Protein AF-A0AA38YIS7-F1 (afdb_monomer)

Solvent-accessible surface area (backbone atoms only — not comparable to full-atom values): 19283 Å² total; per-residue (Å²): 134,89,54,27,68,75,49,53,53,53,68,55,38,55,75,70,72,44,86,78,54,59,82,62,48,46,60,20,34,56,40,22,40,76,69,69,36,58,74,58,28,50,51,48,49,52,54,29,56,78,63,73,39,75,73,54,66,71,58,44,46,47,51,33,52,46,21,57,75,71,56,38,60,67,55,36,51,50,35,54,50,47,44,35,73,73,54,23,51,35,48,56,72,65,67,56,60,68,80,67,43,74,74,67,54,43,69,54,37,70,78,28,38,63,74,96,77,86,82,72,44,50,61,77,69,54,76,45,74,44,83,34,45,61,48,92,76,26,33,29,75,81,78,68,54,66,54,62,60,73,84,77,57,68,66,59,53,50,53,48,51,60,48,50,69,72,60,67,66,84,69,89,86,90,85,89,85,73,68,77,60,55,60,56,53,47,53,52,50,21,67,70,35,92,81,58,46,72,60,79,44,74,43,49,37,64,66,67,77,31,74,75,28,70,41,74,68,44,38,53,50,53,51,49,32,44,75,70,70,23,42,48,67,40,60,87,92,54,57,56,66,54,55,55,52,48,51,23,61,76,65,72,49,90,75,88,59,83,64,92,85,80,65,79,43,56,48,83,48,102,89,46,80,43,76,59,72,84,68,76,32,50,91,38,56,82,51,44,37,41,64,46,92,52,64,90,84,38,84,47,47,25,43,43,76,42,66,54,76,78,81,79,73,74,84,73,85,77,136

InterPro domains:
  IPR011990 Tetratricopeptide-like helical domain superfamily [G3DSA:1.25.40.10] (1-182)
  IPR031595 Protein-only RNase P, C-terminal [PF16953] (176-268)
  IPR033443 PROP1-like, PPR domain [PF17177] (2-100)

Mean predicted aligned error: 13.6 Å

Nearest PDB structures (foldseek):
  4g26-assembly1_A  TM=8.779E-01  e=2.058E-36  Arabidopsis thaliana
  6bv8-assembly1_A  TM=8.628E-01  e=1.077E-35  Arabidopsis thaliana
  6bv6-assembly1_A  TM=8.805E-01  e=8.519E-35  Arabidopsis thaliana
  6bv9-assembly1_A  TM=8.670E-01  e=1.731E-34  Arabidopsis thaliana
  5diz-assembly1_A  TM=7.135E-01  e=3.578E-27  Arabidopsis thaliana

pLDDT: mean 71.94, std 16.2, range [29.2, 93.12]

Secondary structure (DSSP, 8-state):
---HHHHTTHHHHHHTT----HHHHHHHHHHHHHHT-HHHHHHHHHHHHHTT----HHHHHHHHHHHHHTT-HHHHHHHHHHIIIIISSB-HHHHT-----TTTHHHHGGG----SSSSS----S-EEEEEE-B-TTSBBTTT-PBPPPPPPPHHHHHHHHHHHHHH-S---------HHHHHHHHHHHHHH-TT-PPP-EEEEHHHHHSGGGGSHHHHHHHHHHHHTT-EEEEPTT--THHHHHHHHHHTT------SSSS---EEEETTEEEEPPPPSS--SSSSEEB--S-TTTSPPPEEEEEE--------PPP-

Structure (mmCIF, N/CA/C/O backbone):
data_AF-A0AA38YIS7-F1
#
_entry.id   AF-A0AA38YIS7-F1
#
loop_
_atom_site.group_PDB
_atom_site.id
_atom_site.type_symbol
_atom_site.label_atom_id
_atom_site.label_alt_id
_atom_site.label_comp_id
_atom_site.label_asym_id
_atom_site.label_entity_id
_atom_site.label_seq_id
_atom_site.pdbx_PDB_ins_code
_atom_site.Cartn_x
_atom_site.Cartn_y
_atom_site.Cartn_z
_atom_site.occupancy
_atom_site.B_iso_or_equiv
_atom_site.auth_seq_id
_atom_site.auth_comp_id
_atom_site.auth_asym_id
_atom_site.auth_atom_id
_atom_site.pdbx_PDB_model_num
ATOM 1 N N . MET A 1 1 ? 32.973 13.712 -11.235 1.00 45.56 1 MET A N 1
ATOM 2 C CA . MET A 1 1 ? 32.636 12.746 -12.297 1.00 45.56 1 MET A CA 1
ATOM 3 C C . MET A 1 1 ? 32.266 11.463 -11.583 1.00 45.56 1 MET A C 1
ATOM 5 O O . MET A 1 1 ? 33.139 10.862 -10.976 1.00 45.56 1 MET A O 1
ATOM 9 N N . GLU A 1 2 ? 30.975 11.152 -11.503 1.00 61.47 2 GLU A N 1
ATOM 10 C CA . GLU A 1 2 ? 30.491 9.949 -10.817 1.00 61.47 2 GLU A CA 1
ATOM 11 C C . GLU A 1 2 ? 30.738 8.753 -11.734 1.00 61.47 2 GLU A C 1
ATOM 13 O O . GLU A 1 2 ? 30.169 8.692 -12.825 1.00 61.47 2 GLU A O 1
ATOM 18 N N . ASP A 1 3 ? 31.617 7.837 -11.331 1.00 79.94 3 ASP A N 1
ATOM 19 C CA . ASP A 1 3 ? 31.815 6.600 -12.075 1.00 79.94 3 ASP A CA 1
ATOM 20 C C . ASP A 1 3 ? 31.016 5.454 -11.430 1.00 79.94 3 ASP A C 1
ATOM 22 O O . ASP A 1 3 ? 31.397 4.988 -10.349 1.00 79.94 3 ASP A O 1
ATOM 26 N N . PRO A 1 4 ? 29.914 4.993 -12.055 1.00 80.50 4 PRO A N 1
ATOM 27 C CA . PRO A 1 4 ? 29.135 3.873 -11.544 1.00 80.50 4 PRO A CA 1
ATOM 28 C C . PRO A 1 4 ? 29.939 2.573 -11.471 1.00 80.50 4 PRO A C 1
ATOM 30 O O . PRO A 1 4 ? 29.636 1.752 -10.615 1.00 80.50 4 PRO A O 1
ATOM 33 N N . GLU A 1 5 ? 30.990 2.397 -12.283 1.00 81.12 5 GLU A N 1
ATOM 34 C CA . GLU A 1 5 ? 31.835 1.200 -12.217 1.00 81.12 5 GLU A CA 1
ATOM 35 C C . GLU A 1 5 ? 32.624 1.161 -10.902 1.00 81.12 5 GLU A C 1
ATOM 37 O O . GLU A 1 5 ? 32.536 0.193 -10.144 1.00 81.12 5 GLU A O 1
ATOM 42 N N . MET A 1 6 ? 33.315 2.257 -10.559 1.00 77.88 6 MET A N 1
ATOM 43 C CA . MET A 1 6 ? 33.956 2.389 -9.247 1.00 77.88 6 MET A CA 1
ATOM 44 C C . MET A 1 6 ? 32.951 2.248 -8.097 1.00 77.88 6 MET A C 1
ATOM 46 O O . MET A 1 6 ? 33.268 1.599 -7.097 1.00 77.88 6 MET A O 1
ATOM 50 N N . ALA A 1 7 ? 31.741 2.795 -8.245 1.00 76.62 7 ALA A N 1
ATOM 51 C CA . ALA A 1 7 ? 30.680 2.673 -7.248 1.00 76.62 7 ALA A CA 1
ATOM 52 C C . ALA A 1 7 ? 30.108 1.244 -7.129 1.00 76.62 7 ALA A C 1
ATOM 54 O O . ALA A 1 7 ? 29.625 0.880 -6.059 1.00 76.62 7 ALA A O 1
ATOM 55 N N . PHE A 1 8 ? 30.202 0.411 -8.172 1.00 77.94 8 PHE A N 1
ATOM 56 C CA . PHE A 1 8 ? 29.711 -0.972 -8.177 1.00 77.94 8 PHE A CA 1
ATOM 57 C C . PHE A 1 8 ? 30.703 -2.000 -7.596 1.00 77.94 8 PHE A C 1
ATOM 59 O O . PHE A 1 8 ? 30.390 -3.186 -7.473 1.00 77.94 8 PHE A O 1
ATOM 66 N N . ASN A 1 9 ? 31.844 -1.550 -7.058 1.00 74.62 9 ASN A N 1
ATOM 67 C CA . ASN A 1 9 ? 32.729 -2.378 -6.222 1.00 74.62 9 ASN A CA 1
ATOM 68 C C . ASN A 1 9 ? 32.081 -2.881 -4.905 1.00 74.62 9 ASN A C 1
ATOM 70 O O . ASN A 1 9 ? 32.751 -3.515 -4.092 1.00 74.62 9 ASN A O 1
ATOM 74 N N . LEU A 1 10 ? 30.770 -2.688 -4.701 1.00 67.81 10 LEU A N 1
ATOM 75 C CA . LEU A 1 10 ? 29.962 -3.257 -3.611 1.00 67.81 10 LEU A CA 1
ATOM 76 C C . LEU A 1 10 ? 30.116 -4.780 -3.454 1.00 67.81 10 LEU A C 1
ATOM 78 O O . LEU A 1 10 ? 29.962 -5.290 -2.345 1.00 67.81 10 LEU A O 1
ATOM 82 N N . LYS A 1 11 ? 30.477 -5.506 -4.523 1.00 66.94 11 LYS A N 1
ATOM 83 C CA . LYS A 1 11 ? 30.840 -6.936 -4.453 1.00 66.94 11 LYS A CA 1
ATOM 84 C C . LYS A 1 11 ? 31.955 -7.202 -3.424 1.00 66.94 11 LYS A C 1
ATOM 86 O O . LYS A 1 11 ? 31.947 -8.237 -2.761 1.00 66.94 11 LYS A O 1
ATOM 91 N N . GLN A 1 12 ? 32.862 -6.243 -3.214 1.00 67.50 12 GLN A N 1
ATOM 92 C CA . GLN A 1 12 ? 33.904 -6.317 -2.185 1.00 67.50 12 GLN A CA 1
ATOM 93 C C . GLN A 1 12 ? 33.329 -6.185 -0.762 1.00 67.50 12 GLN A C 1
ATOM 95 O O . GLN A 1 12 ? 33.782 -6.891 0.135 1.00 67.50 12 GLN A O 1
ATOM 100 N N . LEU A 1 13 ? 32.286 -5.373 -0.534 1.00 68.69 13 LEU A N 1
ATOM 101 C CA . LEU A 1 13 ? 31.643 -5.253 0.790 1.00 68.69 13 LEU A CA 1
ATOM 102 C C . LEU A 1 13 ? 31.038 -6.584 1.252 1.00 68.69 13 LEU A C 1
ATOM 104 O O . LEU A 1 13 ? 31.197 -6.960 2.414 1.00 68.69 13 LEU A O 1
ATOM 108 N N . LYS A 1 14 ? 30.428 -7.325 0.319 1.00 66.94 14 LYS A N 1
ATOM 109 C CA . LYS A 1 14 ? 29.923 -8.685 0.548 1.00 66.94 14 LYS A CA 1
ATOM 110 C C . LYS A 1 14 ? 31.055 -9.648 0.929 1.00 66.94 14 LYS A C 1
ATOM 112 O O . LYS A 1 14 ? 30.901 -10.408 1.880 1.00 66.94 14 LYS A O 1
ATOM 117 N N . SER A 1 15 ? 32.219 -9.553 0.274 1.00 68.94 15 SER A N 1
ATOM 118 C CA . SER A 1 15 ? 33.413 -10.336 0.648 1.00 68.94 15 SER A CA 1
ATOM 119 C C . SER A 1 15 ? 33.988 -9.971 2.027 1.00 68.94 15 SER A C 1
ATOM 121 O O . SER A 1 15 ? 34.548 -10.828 2.704 1.00 68.94 15 SER A O 1
ATOM 123 N N . CYS A 1 16 ? 33.776 -8.734 2.487 1.00 72.38 16 CYS A N 1
ATOM 124 C CA . CYS A 1 16 ? 34.137 -8.264 3.828 1.00 72.38 16 CYS A CA 1
ATOM 125 C C . CYS A 1 16 ? 33.064 -8.551 4.899 1.00 72.38 16 CYS A C 1
ATOM 127 O O . CYS A 1 16 ? 33.194 -8.081 6.028 1.00 72.38 16 CYS A O 1
ATOM 129 N N . GLY A 1 17 ? 31.988 -9.275 4.565 1.00 73.88 17 GLY A N 1
ATOM 130 C CA . GLY A 1 17 ? 30.905 -9.609 5.498 1.00 73.88 17 GLY A CA 1
ATOM 131 C C . GLY A 1 17 ? 30.014 -8.428 5.909 1.00 73.88 17 GLY A C 1
ATOM 132 O O . GLY A 1 17 ? 29.268 -8.541 6.880 1.00 73.88 17 GLY A O 1
ATOM 133 N N . ILE A 1 18 ? 30.074 -7.297 5.197 1.00 77.81 18 ILE A N 1
ATOM 134 C CA . ILE A 1 18 ? 29.253 -6.114 5.486 1.00 77.81 18 ILE A CA 1
ATOM 135 C C . ILE A 1 18 ? 27.986 -6.171 4.619 1.00 77.81 18 ILE A C 1
ATOM 137 O O . ILE A 1 18 ? 28.098 -6.050 3.396 1.00 77.81 18 ILE A O 1
ATOM 141 N N . PRO A 1 19 ? 26.778 -6.308 5.204 1.00 77.75 19 PRO A N 1
ATOM 142 C CA . PRO A 1 19 ? 25.543 -6.299 4.430 1.00 77.75 19 PRO A CA 1
ATOM 143 C C . PRO A 1 19 ? 25.315 -4.900 3.826 1.00 77.75 19 PRO A C 1
ATOM 145 O O . PRO A 1 19 ? 25.265 -3.910 4.572 1.00 77.75 19 PRO A O 1
ATOM 148 N N . PRO A 1 20 ? 25.195 -4.778 2.492 1.00 84.12 20 PRO A N 1
ATOM 149 C CA . PRO A 1 20 ? 24.959 -3.494 1.847 1.00 84.12 20 PRO A CA 1
ATOM 150 C C . PRO A 1 20 ? 23.532 -2.993 2.131 1.00 84.12 20 PRO A C 1
ATOM 152 O O . PRO A 1 20 ? 22.641 -3.750 2.508 1.00 84.12 20 PRO A O 1
ATOM 155 N N . LYS A 1 21 ? 23.306 -1.686 1.964 1.00 87.56 21 LYS A N 1
ATOM 156 C CA . LYS A 1 21 ? 21.991 -1.036 2.141 1.00 87.56 21 LYS A CA 1
ATOM 157 C C . LYS A 1 21 ? 21.558 -0.385 0.831 1.00 87.56 21 LYS A C 1
ATOM 159 O O . LYS A 1 21 ? 22.427 -0.043 0.037 1.00 87.56 21 LYS A O 1
ATOM 164 N N . LEU A 1 22 ? 20.263 -0.116 0.642 1.00 88.31 22 LEU A N 1
ATOM 165 C CA . LEU A 1 22 ? 19.723 0.509 -0.581 1.00 88.31 22 LEU A CA 1
ATOM 166 C C . LEU A 1 22 ? 20.519 1.751 -1.032 1.00 88.31 22 LEU A C 1
ATOM 168 O O . LEU A 1 22 ? 20.995 1.812 -2.162 1.00 88.31 22 LEU A O 1
ATOM 172 N N . ARG A 1 23 ? 20.822 2.666 -0.099 1.00 88.81 23 ARG A N 1
ATOM 173 C CA . ARG A 1 23 ? 21.657 3.863 -0.340 1.00 88.81 23 ARG A CA 1
ATOM 174 C C . ARG A 1 23 ? 23.056 3.598 -0.924 1.00 88.81 23 ARG A C 1
ATOM 176 O O . ARG A 1 23 ? 23.675 4.519 -1.441 1.00 88.81 23 ARG A O 1
ATOM 183 N N . SER A 1 24 ? 23.588 2.382 -0.788 1.00 88.00 24 SER A N 1
ATOM 184 C CA . SER A 1 24 ? 24.864 1.972 -1.388 1.00 88.00 24 SER A CA 1
ATOM 185 C C . SER A 1 24 ? 24.714 1.629 -2.872 1.00 88.00 24 SER A C 1
ATOM 187 O O . SER A 1 24 ? 25.659 1.831 -3.625 1.00 88.00 24 SER A O 1
ATOM 189 N N . TYR A 1 25 ? 23.539 1.146 -3.288 1.00 90.44 25 TYR A N 1
ATOM 190 C CA . TYR A 1 25 ? 23.225 0.757 -4.665 1.00 90.44 25 TYR A CA 1
ATOM 191 C C . TYR A 1 25 ? 22.704 1.909 -5.530 1.00 90.44 25 TYR A C 1
ATOM 193 O O . TYR A 1 25 ? 22.881 1.864 -6.744 1.00 90.44 25 TYR A O 1
ATOM 201 N N . GLY A 1 26 ? 22.134 2.959 -4.930 1.00 90.38 26 GLY A N 1
ATOM 202 C CA . GLY A 1 26 ? 21.680 4.149 -5.660 1.00 90.38 26 GLY A CA 1
ATOM 203 C C . GLY A 1 26 ? 22.741 4.732 -6.614 1.00 90.38 26 GLY A C 1
ATOM 204 O O . GLY A 1 26 ? 22.467 4.842 -7.808 1.00 90.38 26 GLY A O 1
ATOM 205 N N . PRO A 1 27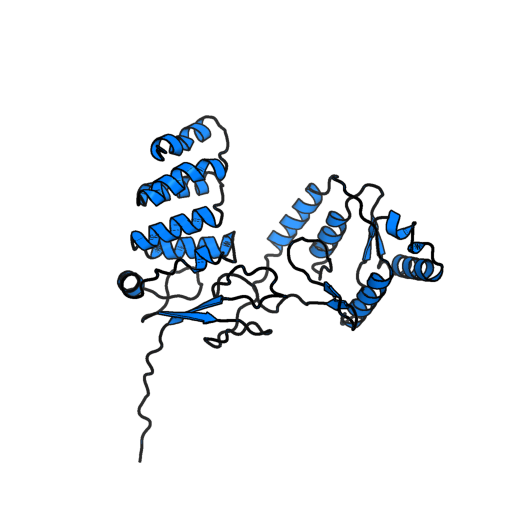 ? 23.969 5.062 -6.157 1.00 91.50 27 PRO A N 1
ATOM 206 C CA . PRO A 1 27 ? 25.000 5.640 -7.023 1.00 91.50 27 PRO A CA 1
ATOM 207 C C . PRO A 1 27 ? 25.371 4.800 -8.264 1.00 91.50 27 PRO A C 1
ATOM 209 O O . PRO A 1 27 ? 25.346 5.371 -9.358 1.00 91.50 27 PRO A O 1
ATOM 212 N N . PRO A 1 28 ? 25.677 3.483 -8.176 1.00 91.94 28 PRO A N 1
ATOM 213 C CA . PRO A 1 28 ? 25.911 2.687 -9.378 1.00 91.94 28 PRO A CA 1
ATOM 214 C C . PRO A 1 28 ? 24.643 2.528 -10.227 1.00 91.94 28 PRO A C 1
ATOM 216 O O . PRO A 1 28 ? 24.717 2.740 -11.434 1.00 91.94 28 PRO A O 1
ATOM 219 N N . LEU A 1 29 ? 23.477 2.243 -9.628 1.00 93.00 29 LEU A N 1
ATOM 220 C CA . LEU A 1 29 ? 22.231 2.023 -10.373 1.00 93.00 29 LEU A CA 1
ATOM 221 C C . LEU A 1 29 ? 21.831 3.257 -11.194 1.00 93.00 29 LEU A C 1
ATOM 223 O O . LEU A 1 29 ? 21.715 3.178 -12.417 1.00 93.00 29 LEU A O 1
ATOM 227 N N . PHE A 1 30 ? 21.679 4.416 -10.545 1.00 93.12 30 PHE A N 1
ATOM 228 C CA . PHE A 1 30 ? 21.324 5.660 -11.229 1.00 93.12 30 PHE A CA 1
ATOM 229 C C . PHE A 1 30 ? 22.420 6.108 -12.200 1.00 93.12 30 PHE A C 1
ATOM 231 O O . PHE A 1 30 ? 22.110 6.715 -13.223 1.00 93.12 30 PHE A O 1
ATOM 238 N N . GLY A 1 31 ? 23.691 5.811 -11.915 1.00 91.94 31 GLY A N 1
ATOM 239 C CA . GLY A 1 31 ? 24.798 6.101 -12.823 1.00 91.94 31 GLY A CA 1
ATOM 240 C C . GLY A 1 31 ? 24.754 5.272 -14.111 1.00 91.94 31 GLY A C 1
ATOM 241 O O . GLY A 1 31 ? 24.961 5.837 -15.183 1.00 91.94 31 GLY A O 1
ATOM 242 N N . PHE A 1 32 ? 24.436 3.974 -14.043 1.00 92.25 32 PHE A N 1
ATOM 243 C CA . PHE A 1 32 ? 24.245 3.140 -15.237 1.00 92.25 32 PHE A CA 1
ATOM 244 C C . PHE A 1 32 ? 22.963 3.507 -15.996 1.00 92.25 32 PHE A C 1
ATOM 246 O O . PHE A 1 32 ? 23.024 3.688 -17.212 1.00 92.25 32 PHE A O 1
ATOM 253 N N . CYS A 1 33 ? 21.848 3.761 -15.297 1.00 90.69 33 CYS A N 1
ATOM 254 C CA . CYS A 1 33 ? 20.609 4.232 -15.930 1.00 90.69 33 CYS A CA 1
ATOM 255 C C . CYS A 1 33 ? 20.828 5.550 -16.697 1.00 90.69 33 CYS A C 1
ATOM 257 O O . CYS A 1 33 ? 20.469 5.645 -17.864 1.00 90.69 33 CYS A O 1
ATOM 259 N N . LYS A 1 34 ? 21.511 6.542 -16.100 1.00 90.38 34 LYS A N 1
ATOM 260 C CA . LYS A 1 34 ? 21.866 7.814 -16.771 1.00 90.38 34 LYS A CA 1
ATOM 261 C C . LYS A 1 34 ? 22.817 7.647 -17.963 1.00 90.38 34 LYS A C 1
ATOM 263 O O . LYS A 1 34 ? 22.842 8.513 -18.833 1.00 90.38 34 LYS A O 1
ATOM 268 N N . LYS A 1 35 ? 23.632 6.586 -17.988 1.00 90.50 35 LYS A N 1
ATOM 269 C CA . LYS A 1 35 ? 24.501 6.236 -19.127 1.00 90.50 35 LYS A CA 1
ATOM 270 C C . LYS A 1 35 ? 23.764 5.443 -20.216 1.00 90.50 35 LYS A C 1
ATOM 272 O O . LYS A 1 35 ? 24.348 5.225 -21.273 1.00 90.50 35 LYS A O 1
ATOM 277 N N . GLY A 1 36 ? 22.525 5.008 -19.971 1.00 87.69 36 GLY A N 1
ATOM 278 C CA . GLY A 1 36 ? 21.794 4.108 -20.860 1.00 87.69 36 GLY A CA 1
ATOM 279 C C . GLY A 1 36 ? 22.331 2.672 -20.857 1.00 87.69 36 GLY A C 1
ATOM 280 O O . GLY A 1 36 ? 22.097 1.951 -21.818 1.00 87.69 36 GLY A O 1
ATOM 281 N N . ASP A 1 37 ? 23.063 2.247 -19.823 1.00 91.06 37 ASP A N 1
ATOM 282 C CA . ASP A 1 37 ? 23.684 0.917 -19.741 1.00 91.06 37 ASP A CA 1
ATOM 283 C C . ASP A 1 37 ? 22.755 -0.069 -19.011 1.00 91.06 37 ASP A C 1
ATOM 285 O O . ASP A 1 37 ? 22.755 -0.161 -17.780 1.00 91.06 37 ASP A O 1
ATOM 289 N N . ALA A 1 38 ? 21.908 -0.762 -19.779 1.00 90.00 38 ALA A N 1
ATOM 290 C CA . ALA A 1 38 ? 20.915 -1.678 -19.225 1.00 90.00 38 ALA A CA 1
ATOM 291 C C . ALA A 1 38 ? 21.532 -2.939 -18.621 1.00 90.00 38 ALA A C 1
ATOM 293 O O . ALA A 1 38 ? 21.172 -3.294 -17.500 1.00 90.00 38 ALA A O 1
ATOM 294 N N . ASP A 1 39 ? 22.477 -3.582 -19.311 1.00 90.12 39 ASP A N 1
ATOM 295 C CA . ASP A 1 39 ? 23.098 -4.822 -18.834 1.00 90.12 39 ASP A CA 1
ATOM 296 C C . ASP A 1 39 ? 23.736 -4.615 -17.451 1.00 90.12 39 ASP A C 1
ATOM 298 O O . ASP A 1 39 ? 23.541 -5.426 -16.543 1.00 90.12 39 ASP A O 1
ATOM 302 N N . ARG A 1 40 ? 24.418 -3.478 -17.243 1.00 90.44 40 ARG A N 1
ATOM 303 C CA . ARG A 1 40 ? 24.974 -3.125 -15.932 1.00 90.44 40 ARG A CA 1
ATOM 304 C C . ARG A 1 40 ? 23.923 -2.722 -14.910 1.00 90.44 40 ARG A C 1
ATOM 306 O O . ARG A 1 40 ? 24.029 -3.149 -13.765 1.00 90.44 40 ARG A O 1
ATOM 313 N N . ALA A 1 41 ? 22.909 -1.940 -15.278 1.00 92.62 41 ALA A N 1
ATOM 314 C CA . ALA A 1 41 ? 21.839 -1.581 -14.344 1.00 92.62 41 ALA A CA 1
ATOM 315 C C . ALA A 1 41 ? 21.105 -2.827 -13.805 1.00 92.62 41 ALA A C 1
ATOM 317 O O . ALA A 1 41 ? 20.857 -2.920 -12.602 1.00 92.62 41 ALA A O 1
ATOM 318 N N . TYR A 1 42 ? 20.850 -3.819 -14.663 1.00 92.50 42 TYR A N 1
ATOM 319 C CA . TYR A 1 42 ? 20.274 -5.104 -14.264 1.00 92.50 42 TYR A CA 1
ATOM 320 C C . TYR A 1 42 ? 21.249 -5.996 -13.484 1.00 92.50 42 TYR A C 1
ATOM 322 O O . TYR A 1 42 ? 20.819 -6.732 -12.599 1.00 92.50 42 TYR A O 1
ATOM 330 N N . GLU A 1 43 ? 22.562 -5.894 -13.713 1.00 91.88 43 GLU A N 1
ATOM 331 C CA . GLU A 1 43 ? 23.565 -6.538 -12.853 1.00 91.88 43 GLU A CA 1
ATOM 332 C C . GLU A 1 43 ? 23.563 -5.956 -11.423 1.00 91.88 43 GLU A C 1
ATOM 334 O O . GLU A 1 43 ? 23.683 -6.700 -10.443 1.00 91.88 43 GLU A O 1
ATOM 339 N N . VAL A 1 44 ? 23.389 -4.632 -11.286 1.00 91.44 44 VAL A N 1
ATOM 340 C CA . VAL A 1 44 ? 23.235 -3.968 -9.980 1.00 91.44 44 VAL A CA 1
ATOM 341 C C . VAL A 1 44 ? 21.973 -4.462 -9.275 1.00 91.44 44 VAL A C 1
ATOM 343 O O . VAL A 1 44 ? 22.046 -4.857 -8.110 1.00 91.44 44 VAL A O 1
ATOM 346 N N . ASP A 1 45 ? 20.846 -4.479 -9.983 1.00 92.44 45 ASP A N 1
ATOM 347 C CA . ASP A 1 45 ? 19.549 -4.905 -9.460 1.00 92.44 45 ASP A CA 1
ATOM 348 C C . ASP A 1 45 ? 19.525 -6.390 -9.048 1.00 92.44 45 ASP A C 1
ATOM 350 O O . ASP A 1 45 ? 19.125 -6.726 -7.931 1.00 92.44 45 ASP A O 1
ATOM 354 N N . ALA A 1 46 ? 20.074 -7.284 -9.875 1.00 91.12 46 ALA A N 1
ATOM 355 C CA . ALA A 1 46 ? 20.232 -8.693 -9.523 1.00 91.12 46 ALA A CA 1
ATOM 356 C C . ALA A 1 46 ? 21.060 -8.868 -8.234 1.00 91.12 46 ALA A C 1
ATOM 358 O O . ALA A 1 46 ? 20.706 -9.672 -7.370 1.00 91.12 46 ALA A O 1
ATOM 359 N N . HIS A 1 47 ? 22.122 -8.072 -8.048 1.00 90.44 47 HIS A N 1
ATOM 360 C CA . HIS A 1 47 ? 22.924 -8.089 -6.821 1.00 90.44 47 HIS A CA 1
ATOM 361 C C . HIS A 1 47 ? 22.221 -7.435 -5.612 1.00 90.44 47 HIS A C 1
ATOM 363 O O . HIS A 1 47 ? 22.575 -7.746 -4.469 1.00 90.44 47 HIS A O 1
ATOM 369 N N . MET A 1 48 ? 21.241 -6.544 -5.817 1.00 91.50 48 MET A N 1
ATOM 370 C CA . MET A 1 48 ? 20.348 -6.058 -4.752 1.00 91.50 48 MET A CA 1
ATOM 371 C C . MET A 1 48 ? 19.455 -7.194 -4.253 1.00 91.50 48 MET A C 1
ATOM 373 O O . MET A 1 48 ? 19.465 -7.492 -3.056 1.00 91.50 48 MET A O 1
ATOM 377 N N . VAL A 1 49 ? 18.771 -7.884 -5.173 1.00 89.19 49 VAL A N 1
ATOM 378 C CA . VAL A 1 49 ? 17.894 -9.028 -4.871 1.00 89.19 49 VAL A CA 1
ATOM 379 C C . VAL A 1 49 ? 18.669 -10.153 -4.179 1.00 89.19 49 VAL A C 1
ATOM 381 O O . VAL A 1 49 ? 18.251 -10.626 -3.123 1.00 89.19 49 VAL A O 1
ATOM 384 N N . GLU A 1 50 ? 19.842 -10.529 -4.701 1.00 88.50 50 GLU A N 1
ATOM 385 C CA . GLU A 1 50 ? 20.704 -11.571 -4.117 1.00 88.50 50 GLU A CA 1
ATOM 386 C C . GLU A 1 50 ? 21.220 -11.206 -2.709 1.00 88.50 50 GLU A C 1
ATOM 388 O O . GLU A 1 50 ? 21.561 -12.078 -1.911 1.00 88.50 50 GLU A O 1
ATOM 393 N N . SER A 1 51 ? 21.275 -9.909 -2.391 1.00 86.81 51 SER A N 1
ATOM 394 C CA . SER A 1 51 ? 21.698 -9.386 -1.084 1.00 86.81 51 SER A CA 1
ATOM 395 C C . SER A 1 51 ? 20.517 -9.049 -0.160 1.00 86.81 51 SER A C 1
ATOM 397 O O . SER A 1 51 ? 20.731 -8.485 0.913 1.00 86.81 51 SER A O 1
ATOM 399 N N . GLY A 1 52 ? 19.278 -9.372 -0.557 1.00 86.69 52 GLY A N 1
ATOM 400 C CA . GLY A 1 52 ? 18.055 -9.103 0.209 1.00 86.69 52 GLY A CA 1
ATOM 401 C C . GLY A 1 52 ? 17.688 -7.620 0.338 1.00 86.69 52 GLY A C 1
ATOM 402 O O . GLY A 1 52 ? 16.948 -7.246 1.246 1.00 86.69 52 GLY A O 1
ATOM 403 N N . VAL A 1 53 ? 18.208 -6.765 -0.546 1.00 88.69 53 VAL A N 1
ATOM 404 C CA . VAL A 1 53 ? 17.927 -5.326 -0.567 1.00 88.69 53 VAL A CA 1
ATOM 405 C C . VAL A 1 53 ? 16.767 -5.059 -1.520 1.00 88.69 53 VAL A C 1
ATOM 407 O O . VAL A 1 53 ? 16.898 -5.200 -2.732 1.00 88.69 53 VAL A O 1
ATOM 410 N N . VAL A 1 54 ? 15.622 -4.664 -0.963 1.00 87.25 54 VAL A N 1
ATOM 411 C CA . VAL A 1 54 ? 14.426 -4.303 -1.736 1.00 87.25 54 VAL A CA 1
ATOM 412 C C . VAL A 1 54 ? 14.598 -2.898 -2.323 1.00 87.25 54 VAL A C 1
ATOM 414 O O . VAL A 1 54 ? 15.024 -1.983 -1.620 1.00 87.25 54 VAL A O 1
ATOM 417 N N . ALA A 1 55 ? 14.278 -2.743 -3.608 1.00 89.69 55 ALA A N 1
ATOM 418 C CA . ALA A 1 55 ? 14.243 -1.458 -4.303 1.00 89.69 55 ALA A CA 1
ATOM 419 C C . ALA A 1 55 ? 12.994 -0.643 -3.913 1.00 89.69 55 ALA A C 1
ATOM 421 O O . ALA A 1 55 ? 11.902 -1.208 -3.809 1.00 89.69 55 ALA A O 1
ATOM 422 N N . GLU A 1 56 ? 13.146 0.671 -3.736 1.00 89.94 56 GLU A N 1
ATOM 423 C CA . GLU A 1 56 ? 12.031 1.601 -3.519 1.00 89.94 56 GLU A CA 1
ATOM 424 C C . GLU A 1 56 ? 11.552 2.186 -4.869 1.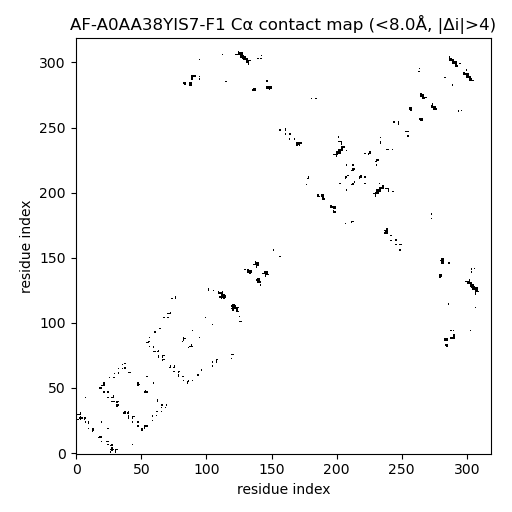00 89.94 56 GLU A C 1
ATOM 426 O O . GLU A 1 56 ? 12.022 1.796 -5.943 1.00 89.94 56 GLU A O 1
ATOM 431 N N . GLU A 1 57 ? 10.568 3.093 -4.845 1.00 88.00 57 GLU A N 1
ATOM 432 C CA . GLU A 1 57 ? 10.027 3.710 -6.069 1.00 88.00 57 GLU A CA 1
ATOM 433 C C . GLU A 1 57 ? 11.102 4.351 -6.974 1.00 88.00 57 GLU A C 1
ATOM 435 O O . GLU A 1 57 ? 11.041 4.112 -8.182 1.00 88.00 57 GLU A O 1
ATOM 440 N N . PRO A 1 58 ? 12.098 5.112 -6.463 1.00 90.38 58 PRO A N 1
ATOM 441 C CA . PRO A 1 58 ? 13.081 5.779 -7.318 1.00 90.38 58 PRO A CA 1
ATOM 442 C C . PRO A 1 58 ? 13.925 4.799 -8.140 1.00 90.38 58 PRO A C 1
ATOM 444 O O . PRO A 1 58 ? 14.119 5.009 -9.338 1.00 90.38 58 PRO A O 1
ATOM 447 N N . GLU A 1 59 ? 14.399 3.713 -7.525 1.00 92.62 59 GLU A N 1
ATOM 448 C CA . GLU A 1 59 ? 15.189 2.682 -8.202 1.00 92.62 59 GLU A CA 1
ATOM 449 C C . GLU A 1 59 ? 14.357 1.924 -9.248 1.00 92.62 59 GLU A C 1
ATOM 451 O O . GLU A 1 59 ? 14.810 1.730 -10.378 1.00 92.62 59 GLU A O 1
ATOM 456 N N . LEU A 1 60 ? 13.117 1.552 -8.907 1.00 90.50 60 LEU A N 1
ATOM 457 C CA . LEU A 1 60 ? 12.203 0.867 -9.828 1.00 90.50 60 LEU A CA 1
ATOM 458 C C . LEU A 1 60 ? 11.784 1.760 -11.007 1.00 90.50 60 LEU A C 1
ATOM 460 O O . LEU A 1 60 ? 11.670 1.276 -12.132 1.00 90.50 60 LEU A O 1
ATOM 464 N N . CYS A 1 61 ? 11.585 3.059 -10.774 1.00 88.38 61 CYS A N 1
ATOM 465 C CA . CYS A 1 61 ? 11.251 4.030 -11.815 1.00 88.38 61 CYS A CA 1
ATOM 466 C C . CYS A 1 61 ? 12.431 4.256 -12.780 1.00 88.38 61 CYS A C 1
ATOM 468 O O . CYS A 1 61 ? 12.241 4.266 -13.998 1.00 88.38 61 CYS A O 1
ATOM 470 N N . ALA A 1 62 ? 13.665 4.332 -12.264 1.00 90.44 62 ALA A N 1
ATOM 471 C CA . ALA A 1 62 ? 14.869 4.428 -13.093 1.00 90.44 62 ALA A CA 1
ATOM 472 C C . ALA A 1 62 ? 15.078 3.183 -13.979 1.00 90.44 62 ALA A C 1
ATOM 474 O O . ALA A 1 62 ? 15.337 3.320 -15.178 1.00 90.44 62 ALA A O 1
ATOM 475 N N . LEU A 1 63 ? 14.897 1.977 -13.423 1.00 90.81 63 LEU A N 1
ATOM 476 C CA . LEU A 1 63 ? 14.937 0.722 -14.186 1.00 90.81 63 LEU A CA 1
ATOM 477 C C . LEU A 1 63 ? 13.812 0.643 -15.230 1.00 90.81 63 LEU A C 1
ATOM 479 O O . LEU A 1 63 ? 14.050 0.238 -16.370 1.00 90.81 63 LEU A O 1
ATOM 483 N N . LEU A 1 64 ? 12.592 1.064 -14.881 1.00 86.44 64 LEU A N 1
ATOM 484 C CA . LEU A 1 64 ? 11.457 1.110 -15.806 1.00 86.44 64 LEU A CA 1
ATOM 485 C C . LEU A 1 64 ? 11.739 2.031 -17.003 1.00 86.44 64 LEU A C 1
ATOM 487 O O . LEU A 1 64 ? 11.530 1.615 -18.143 1.00 86.44 64 LEU A O 1
ATOM 491 N N . GLY A 1 65 ? 12.256 3.240 -16.763 1.00 84.19 65 GLY A N 1
ATOM 492 C CA . GLY A 1 65 ? 12.649 4.174 -17.823 1.00 84.19 65 GLY A CA 1
ATOM 493 C C . GLY A 1 65 ? 13.682 3.565 -18.776 1.00 84.19 65 GLY A C 1
ATOM 494 O O . GLY A 1 65 ? 13.470 3.538 -19.989 1.00 84.19 65 GLY A O 1
ATOM 495 N N . LEU A 1 66 ? 14.736 2.962 -18.223 1.00 87.81 66 LEU A N 1
ATOM 496 C CA . LEU A 1 66 ? 15.782 2.291 -18.998 1.00 87.81 66 LEU A CA 1
ATOM 497 C C . LEU A 1 66 ? 15.246 1.098 -19.815 1.00 87.81 66 LEU A C 1
ATOM 499 O O . LEU A 1 66 ? 15.626 0.908 -20.970 1.00 87.81 66 LEU A O 1
ATOM 503 N N . SER A 1 67 ? 14.303 0.331 -19.259 1.00 84.31 67 SER A N 1
ATOM 504 C CA . SER A 1 67 ? 13.624 -0.773 -19.962 1.00 84.31 67 SER A CA 1
ATOM 505 C C . SER A 1 67 ? 12.830 -0.293 -21.176 1.00 84.31 67 SER A C 1
ATOM 507 O O . SER A 1 67 ? 12.802 -0.964 -22.211 1.00 84.31 67 SER A O 1
ATOM 509 N N . VAL A 1 68 ? 12.177 0.868 -21.050 1.00 81.00 68 VAL A N 1
ATOM 510 C CA . VAL A 1 68 ? 11.409 1.506 -22.127 1.00 81.00 68 VAL A CA 1
ATOM 511 C C . VAL A 1 68 ? 12.341 2.007 -23.232 1.00 81.00 68 VAL A C 1
ATOM 513 O O . VAL A 1 68 ? 12.057 1.766 -24.407 1.00 81.00 68 VAL A O 1
ATOM 516 N N . GLU A 1 69 ? 13.472 2.626 -22.881 1.00 80.94 69 GLU A N 1
ATOM 517 C CA . GLU A 1 69 ? 14.497 3.061 -23.842 1.00 80.94 69 GLU A CA 1
ATOM 518 C C . GLU A 1 69 ? 15.087 1.881 -24.630 1.00 80.94 69 GLU A C 1
ATOM 520 O O . GLU A 1 69 ? 15.141 1.922 -25.863 1.00 80.94 69 GLU A O 1
ATOM 525 N N . TRP A 1 70 ? 15.433 0.791 -23.937 1.00 79.94 70 TRP A N 1
ATOM 526 C CA . TRP A 1 70 ? 15.949 -0.447 -24.536 1.00 79.94 70 TRP A CA 1
ATOM 527 C C . TRP A 1 70 ? 14.879 -1.326 -25.200 1.00 79.94 70 TRP A C 1
ATOM 529 O O . TRP A 1 70 ? 15.208 -2.336 -25.822 1.00 79.94 70 TRP A O 1
ATOM 539 N N . ARG A 1 71 ? 13.598 -0.937 -25.120 1.00 75.81 71 ARG A N 1
ATOM 540 C CA . ARG A 1 71 ? 12.439 -1.641 -25.704 1.00 75.81 71 ARG A CA 1
ATOM 541 C C . ARG A 1 71 ? 12.240 -3.076 -25.184 1.00 75.81 71 ARG A C 1
ATOM 543 O O . ARG A 1 71 ? 11.635 -3.902 -25.872 1.00 75.81 71 ARG A O 1
ATOM 550 N N . GLN A 1 72 ? 12.705 -3.368 -23.972 1.00 75.75 72 GLN A N 1
ATOM 551 C CA . GLN A 1 72 ? 12.656 -4.703 -23.372 1.00 75.75 72 GLN A CA 1
ATOM 552 C C . GLN A 1 72 ? 11.325 -4.927 -22.642 1.00 75.75 72 GLN A C 1
ATOM 554 O O . GLN A 1 72 ? 11.146 -4.588 -21.474 1.00 75.75 72 GLN A O 1
ATOM 559 N N . VAL A 1 73 ? 10.359 -5.486 -23.374 1.00 72.31 73 VAL A N 1
ATOM 560 C CA . VAL A 1 73 ? 8.944 -5.623 -22.971 1.00 72.31 73 VAL A CA 1
ATOM 561 C C . VAL A 1 73 ? 8.749 -6.467 -21.708 1.00 72.31 73 VAL A C 1
ATOM 563 O O . VAL A 1 73 ? 7.859 -6.175 -20.904 1.00 72.31 73 VAL A O 1
ATOM 566 N N . ASP A 1 74 ? 9.572 -7.498 -21.531 1.00 74.19 74 ASP A N 1
ATOM 567 C CA . ASP A 1 74 ? 9.497 -8.394 -20.377 1.00 74.19 74 ASP A CA 1
ATOM 568 C C . ASP A 1 74 ? 10.059 -7.719 -19.114 1.00 74.19 74 ASP A C 1
ATOM 570 O O . ASP A 1 74 ? 9.460 -7.818 -18.046 1.00 74.19 74 ASP A O 1
ATOM 574 N N . TRP A 1 75 ? 11.123 -6.919 -19.249 1.00 81.31 75 TRP A N 1
ATOM 575 C CA . TRP A 1 75 ? 11.661 -6.096 -18.159 1.00 81.31 75 TRP A CA 1
ATOM 576 C C . TRP A 1 75 ? 10.686 -4.990 -17.733 1.00 81.31 75 TRP A C 1
ATOM 578 O O . TRP A 1 75 ? 10.471 -4.784 -16.541 1.00 81.31 75 TRP A O 1
ATOM 588 N N . VAL A 1 76 ? 9.998 -4.340 -18.684 1.00 79.50 76 VAL A N 1
ATOM 589 C CA . VAL A 1 76 ? 8.901 -3.400 -18.369 1.00 79.50 76 VAL A CA 1
ATOM 590 C C . VAL A 1 76 ? 7.800 -4.097 -17.555 1.00 79.50 76 VAL A C 1
ATOM 592 O O . VAL A 1 76 ? 7.321 -3.534 -16.571 1.00 79.50 76 VAL A O 1
ATOM 595 N N . TYR A 1 77 ? 7.415 -5.326 -17.922 1.00 73.38 77 TYR A N 1
ATOM 596 C CA . TYR A 1 77 ? 6.425 -6.108 -17.168 1.00 73.38 77 TYR A CA 1
ATOM 597 C C . TYR A 1 77 ? 6.894 -6.409 -15.742 1.00 73.38 77 TYR A C 1
ATOM 599 O O . TYR A 1 77 ? 6.128 -6.245 -14.791 1.00 73.38 77 TYR A O 1
ATOM 607 N N . GLU A 1 78 ? 8.152 -6.823 -15.585 1.00 81.38 78 GLU A N 1
ATOM 608 C CA . GLU A 1 78 ? 8.746 -7.126 -14.285 1.00 81.38 78 GLU A CA 1
ATOM 609 C C . GLU A 1 78 ? 8.826 -5.883 -13.386 1.00 81.38 78 GLU A C 1
ATOM 611 O O . GLU A 1 78 ? 8.435 -5.937 -12.219 1.00 81.38 78 GLU A O 1
ATOM 616 N N . MET A 1 79 ? 9.243 -4.731 -13.921 1.00 85.19 79 MET A N 1
ATOM 617 C CA . MET A 1 79 ? 9.288 -3.488 -13.146 1.00 85.19 79 MET A CA 1
ATOM 618 C C . MET A 1 79 ? 7.885 -3.027 -12.738 1.00 85.19 79 MET A C 1
ATOM 620 O O . MET A 1 79 ? 7.676 -2.662 -11.582 1.00 85.19 79 MET A O 1
ATOM 624 N N . MET A 1 80 ? 6.883 -3.137 -13.620 1.00 78.31 80 MET A N 1
ATOM 625 C CA . MET A 1 80 ? 5.480 -2.902 -13.248 1.00 78.31 80 MET A CA 1
ATOM 626 C C . MET A 1 80 ? 4.987 -3.890 -12.174 1.00 78.31 80 MET A C 1
ATOM 628 O O . MET A 1 80 ? 4.224 -3.506 -11.283 1.00 78.31 80 MET A O 1
ATOM 632 N N . HIS A 1 81 ? 5.447 -5.146 -12.209 1.00 76.50 81 HIS A N 1
ATOM 633 C CA . HIS A 1 81 ? 5.159 -6.145 -11.179 1.00 76.50 81 HIS A CA 1
ATOM 634 C C . HIS A 1 81 ? 5.757 -5.766 -9.822 1.00 76.50 81 HIS A C 1
ATOM 636 O O . HIS A 1 81 ? 5.089 -5.879 -8.791 1.00 76.50 81 HIS A O 1
ATOM 642 N N . ARG A 1 82 ? 6.997 -5.285 -9.810 1.00 82.75 82 ARG A N 1
ATOM 643 C CA . ARG A 1 82 ? 7.696 -4.868 -8.591 1.00 82.75 82 ARG A CA 1
ATOM 644 C C . ARG A 1 82 ? 7.133 -3.567 -8.024 1.00 82.75 82 ARG A C 1
ATOM 646 O O . ARG A 1 82 ? 6.897 -3.506 -6.823 1.00 82.75 82 ARG A O 1
ATOM 653 N N . LEU A 1 83 ? 6.772 -2.595 -8.866 1.00 80.75 83 LEU A N 1
ATOM 654 C CA . LEU A 1 83 ? 6.035 -1.396 -8.443 1.00 80.75 83 LEU A CA 1
ATOM 655 C C . LEU A 1 83 ? 4.703 -1.758 -7.765 1.00 80.75 83 LEU A C 1
ATOM 657 O O . LEU A 1 83 ? 4.387 -1.218 -6.705 1.00 80.75 83 LEU A O 1
ATOM 661 N N . ARG A 1 84 ? 3.946 -2.725 -8.311 1.00 77.12 84 ARG A N 1
ATOM 662 C CA . ARG A 1 84 ? 2.696 -3.199 -7.690 1.00 77.12 84 ARG A CA 1
ATOM 663 C C . ARG A 1 84 ? 2.926 -3.824 -6.315 1.00 77.12 84 ARG A C 1
ATOM 665 O O . ARG A 1 84 ? 2.142 -3.560 -5.408 1.00 77.12 84 ARG A O 1
ATOM 672 N N . ALA A 1 85 ? 3.947 -4.671 -6.190 1.00 77.31 85 ALA A N 1
ATOM 673 C CA . ALA A 1 85 ? 4.223 -5.427 -4.971 1.00 77.31 85 ALA A CA 1
ATOM 674 C C . ALA A 1 85 ? 4.834 -4.556 -3.859 1.00 77.31 85 ALA A C 1
ATOM 676 O O . ALA A 1 85 ? 4.389 -4.632 -2.718 1.00 77.31 85 ALA A O 1
ATOM 677 N N . SER A 1 86 ? 5.824 -3.724 -4.194 1.00 77.75 86 SER A N 1
ATOM 678 C CA . SER A 1 86 ? 6.613 -2.958 -3.222 1.00 77.75 86 SER A CA 1
ATOM 679 C C . SER A 1 86 ? 6.049 -1.567 -2.926 1.00 77.75 86 SER A C 1
ATOM 681 O O . SER A 1 86 ? 6.112 -1.132 -1.781 1.00 77.75 86 SER A O 1
ATOM 683 N N . VAL A 1 87 ? 5.504 -0.866 -3.929 1.00 81.38 87 VAL A N 1
ATOM 684 C CA . VAL A 1 87 ? 5.106 0.554 -3.796 1.00 81.38 87 VAL A CA 1
ATOM 685 C C . VAL A 1 87 ? 3.583 0.726 -3.758 1.00 81.38 87 VAL A C 1
ATOM 687 O O . VAL A 1 87 ? 3.070 1.548 -3.004 1.00 81.38 87 VAL A O 1
ATOM 690 N N . ARG A 1 88 ? 2.841 -0.111 -4.502 1.00 77.69 88 ARG A N 1
ATOM 691 C CA . ARG A 1 88 ? 1.362 -0.173 -4.619 1.00 77.69 88 ARG A CA 1
ATOM 692 C C . ARG A 1 88 ? 0.700 1.049 -5.269 1.00 77.69 88 ARG A C 1
ATOM 694 O O . ARG A 1 88 ? -0.209 0.863 -6.077 1.00 77.69 88 ARG A O 1
ATOM 701 N N . GLN A 1 89 ? 1.144 2.252 -4.929 1.00 80.94 89 GLN A N 1
ATOM 702 C CA . GLN A 1 89 ? 0.782 3.541 -5.523 1.00 80.94 89 GLN A CA 1
ATOM 703 C C . GLN A 1 89 ? 2.039 4.163 -6.141 1.00 80.94 89 GLN A C 1
ATOM 705 O O . GLN A 1 89 ? 3.140 3.756 -5.785 1.00 80.94 89 GLN A O 1
ATOM 710 N N . VAL A 1 90 ? 1.903 5.110 -7.069 1.00 81.56 90 VAL A N 1
ATOM 711 C CA . VAL A 1 90 ? 3.068 5.749 -7.710 1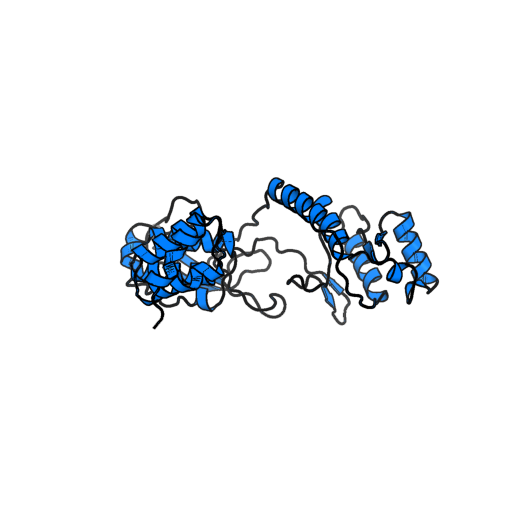.00 81.56 90 VAL A CA 1
ATOM 712 C C . VAL A 1 90 ? 2.981 7.270 -7.651 1.00 81.56 90 VAL A C 1
ATOM 714 O O . VAL A 1 90 ? 1.891 7.837 -7.715 1.00 81.56 90 VAL A O 1
ATOM 717 N N . SER A 1 91 ? 4.119 7.949 -7.538 1.00 84.06 91 SER A N 1
ATOM 718 C CA . SER A 1 91 ? 4.191 9.406 -7.674 1.00 84.06 91 SER A CA 1
ATOM 719 C C . SER A 1 91 ? 3.706 9.871 -9.053 1.00 84.06 91 SER A C 1
ATOM 721 O O . SER A 1 91 ? 3.781 9.121 -10.032 1.00 84.06 91 SER A O 1
ATOM 723 N N . GLU A 1 92 ? 3.266 11.131 -9.159 1.00 78.44 92 GLU A N 1
ATOM 724 C CA . GLU A 1 92 ? 2.954 11.722 -10.468 1.00 78.44 92 GLU A CA 1
ATOM 725 C C . GLU A 1 92 ? 4.160 11.643 -11.409 1.00 78.44 92 GLU A C 1
ATOM 727 O O . GLU A 1 92 ? 3.968 11.265 -12.545 1.00 78.44 92 GLU A O 1
ATOM 732 N N . SER A 1 93 ? 5.408 11.811 -10.953 1.00 76.00 93 SER A N 1
ATOM 733 C CA . SER A 1 93 ? 6.600 11.613 -11.803 1.00 76.00 93 SER A CA 1
ATOM 734 C C . SER A 1 93 ? 6.742 10.203 -12.401 1.00 76.00 93 SER A C 1
ATOM 736 O O . SER A 1 93 ? 7.253 10.053 -13.508 1.00 76.00 93 SER A O 1
ATOM 738 N N . THR A 1 94 ? 6.290 9.162 -11.697 1.00 77.06 94 THR A N 1
ATOM 739 C CA . THR A 1 94 ? 6.313 7.771 -12.187 1.00 77.06 94 THR A CA 1
ATOM 740 C C . THR A 1 94 ? 5.090 7.458 -13.065 1.00 77.06 94 THR A C 1
ATOM 742 O O . THR A 1 94 ? 5.165 6.619 -13.963 1.00 77.06 94 THR A O 1
ATOM 745 N N . ALA A 1 95 ? 3.967 8.150 -12.854 1.00 69.31 95 ALA A N 1
ATOM 746 C CA . ALA A 1 95 ? 2.797 8.115 -13.737 1.00 69.31 95 ALA A CA 1
ATOM 747 C C . ALA A 1 95 ? 3.028 8.914 -15.040 1.00 69.31 95 ALA A C 1
ATOM 749 O O . ALA A 1 95 ? 2.660 8.465 -16.125 1.00 69.31 95 ALA A O 1
ATOM 750 N N . GLU A 1 96 ? 3.718 10.049 -14.923 1.00 62.78 96 GLU A N 1
ATOM 751 C CA . GLU A 1 96 ? 4.273 10.938 -15.948 1.00 62.78 96 GLU A CA 1
ATOM 752 C C . GLU A 1 96 ? 5.625 10.444 -16.483 1.00 62.78 96 GLU A C 1
ATOM 754 O O . GLU A 1 96 ? 6.421 11.212 -17.032 1.00 62.78 96 GLU A O 1
ATOM 759 N N . VAL A 1 97 ? 5.844 9.126 -16.504 1.00 57.84 97 VAL A N 1
ATOM 760 C CA . VAL A 1 97 ? 6.652 8.521 -17.573 1.00 57.84 97 VAL A CA 1
ATOM 761 C C . VAL A 1 97 ? 5.834 8.665 -18.873 1.00 57.84 97 VAL A C 1
ATOM 763 O O . VAL A 1 97 ? 5.392 7.704 -19.487 1.00 57.84 97 VAL A O 1
ATOM 766 N N . GLU A 1 98 ? 5.557 9.910 -19.273 1.00 38.38 98 GLU A N 1
ATOM 767 C CA . GLU A 1 98 ? 4.477 10.302 -20.190 1.00 38.38 98 GLU A CA 1
ATOM 768 C C . GLU A 1 98 ? 4.910 10.237 -21.662 1.00 38.38 98 GLU A C 1
ATOM 770 O O . GLU A 1 98 ? 4.106 10.400 -22.576 1.00 38.38 98 GLU A O 1
ATOM 775 N N . ASN A 1 99 ? 6.170 9.865 -21.907 1.00 39.47 99 ASN A N 1
ATOM 776 C CA . ASN A 1 99 ? 6.659 9.423 -23.211 1.00 39.47 99 ASN A CA 1
ATOM 777 C C . ASN A 1 99 ? 6.471 7.909 -23.426 1.00 39.47 99 ASN A C 1
ATOM 779 O O . ASN A 1 99 ? 7.298 7.242 -24.054 1.00 39.47 99 ASN A O 1
ATOM 783 N N . TRP A 1 100 ? 5.315 7.372 -23.012 1.00 48.22 100 TRP A N 1
ATOM 784 C CA . TRP A 1 100 ? 4.739 6.173 -23.636 1.00 48.22 100 TRP A CA 1
ATOM 785 C C . TRP A 1 100 ? 4.292 6.535 -25.056 1.00 48.22 100 TRP A C 1
ATOM 787 O O . TRP A 1 100 ? 3.103 6.577 -25.376 1.00 48.22 100 TRP A O 1
ATOM 797 N N . ASP A 1 101 ? 5.266 6.810 -25.925 1.00 37.47 101 ASP A N 1
ATOM 798 C CA . ASP A 1 101 ? 5.045 7.041 -27.341 1.00 37.47 101 ASP A CA 1
ATOM 799 C C . ASP A 1 101 ? 4.351 5.795 -27.900 1.00 37.47 101 ASP A C 1
ATOM 801 O O . ASP A 1 101 ? 4.950 4.733 -28.097 1.00 37.47 101 ASP A O 1
ATOM 805 N N . VAL A 1 102 ? 3.044 5.931 -28.135 1.00 37.66 102 VAL A N 1
ATOM 806 C CA . VAL A 1 102 ? 2.144 4.858 -28.576 1.00 37.66 102 VAL A CA 1
ATOM 807 C C . VAL A 1 102 ? 2.540 4.340 -29.972 1.00 37.66 102 VAL A C 1
ATOM 809 O O . VAL A 1 102 ? 2.009 3.327 -30.431 1.00 37.66 102 VAL A O 1
ATOM 812 N N . GLY A 1 103 ? 3.473 5.015 -30.658 1.00 36.75 103 GLY A N 1
ATOM 813 C CA . GLY A 1 103 ? 4.177 4.561 -31.852 1.00 36.75 103 GLY A CA 1
ATOM 814 C C . GLY A 1 103 ? 5.438 3.731 -31.569 1.00 36.75 103 GLY A C 1
ATOM 815 O O . GLY A 1 103 ? 5.645 2.749 -32.277 1.00 36.75 103 GLY A O 1
ATOM 816 N N . LYS A 1 104 ? 6.238 4.056 -30.542 1.00 45.81 104 LYS A N 1
ATOM 817 C CA . LYS A 1 104 ? 7.474 3.321 -30.170 1.00 45.81 104 LYS A CA 1
ATOM 818 C C . LYS A 1 104 ? 7.201 2.087 -29.306 1.00 45.81 104 LYS A C 1
ATOM 820 O O . LYS A 1 104 ? 7.699 1.004 -29.600 1.00 45.81 104 LYS A O 1
ATOM 825 N N . VAL A 1 105 ? 6.315 2.210 -28.314 1.00 39.53 105 VAL A N 1
ATOM 826 C CA . VAL A 1 105 ? 5.818 1.088 -27.490 1.00 39.53 105 VAL A CA 1
ATOM 827 C C . VAL A 1 105 ? 5.115 0.031 -28.363 1.00 39.53 105 VAL A C 1
ATOM 829 O O . VAL A 1 105 ? 5.115 -1.160 -28.053 1.00 39.53 105 VAL A O 1
ATOM 832 N N . ARG A 1 106 ? 4.559 0.453 -29.508 1.00 35.81 106 ARG A N 1
ATOM 833 C CA . ARG A 1 106 ? 3.801 -0.359 -30.476 1.00 35.81 106 ARG A CA 1
ATOM 834 C C . ARG A 1 106 ? 4.528 -1.597 -30.996 1.00 35.81 106 ARG A C 1
ATOM 836 O O . ARG A 1 106 ? 3.856 -2.565 -31.345 1.00 35.81 106 ARG A O 1
ATOM 843 N N . GLU A 1 107 ? 5.850 -1.532 -31.116 1.00 39.84 107 GLU A N 1
ATOM 844 C CA . GLU A 1 107 ? 6.661 -2.561 -31.775 1.00 39.84 107 GLU A CA 1
ATOM 845 C C . GLU A 1 107 ? 6.909 -3.753 -30.837 1.00 39.84 107 GLU A C 1
ATOM 847 O O . GLU A 1 107 ? 6.711 -4.900 -31.235 1.00 39.84 107 GLU A O 1
ATOM 852 N N . GLY A 1 108 ? 7.178 -3.484 -29.554 1.00 42.00 108 GLY A N 1
ATOM 853 C CA . GLY A 1 108 ? 7.221 -4.504 -28.501 1.00 42.00 108 GLY A CA 1
ATOM 854 C C . GLY A 1 108 ? 5.831 -5.012 -28.085 1.00 42.00 108 GLY A C 1
ATOM 855 O O . GLY A 1 108 ? 5.587 -6.216 -27.997 1.00 42.00 108 GLY A O 1
ATOM 856 N N . VAL A 1 109 ? 4.857 -4.107 -27.931 1.00 41.62 109 VAL A N 1
ATOM 857 C CA . VAL A 1 109 ? 3.469 -4.436 -27.535 1.00 41.62 109 VAL A CA 1
ATOM 858 C C . VAL A 1 109 ? 2.686 -5.199 -28.620 1.00 41.62 109 VAL A C 1
ATOM 860 O O . VAL A 1 109 ? 1.579 -5.688 -28.373 1.00 41.62 109 VAL A O 1
ATOM 863 N N . PHE A 1 110 ? 3.252 -5.387 -29.817 1.00 37.84 110 PHE A N 1
ATOM 864 C CA . PHE A 1 110 ? 2.627 -6.185 -30.876 1.00 37.84 110 PHE A CA 1
ATOM 865 C C . PHE A 1 110 ? 2.485 -7.680 -30.521 1.00 37.84 110 PHE A C 1
ATOM 867 O O . PHE A 1 110 ? 1.710 -8.386 -31.172 1.00 37.84 110 PHE A O 1
ATOM 874 N N . LYS A 1 111 ? 3.187 -8.163 -29.482 1.00 40.94 111 LYS A N 1
ATOM 875 C CA . LYS A 1 111 ? 3.132 -9.559 -29.012 1.00 40.94 111 LYS A CA 1
ATOM 876 C C . LYS A 1 111 ? 2.504 -9.778 -27.622 1.00 40.94 111 LYS A C 1
ATOM 878 O O . LYS A 1 111 ? 2.416 -10.928 -27.209 1.00 40.94 111 LYS A O 1
ATOM 883 N N . GLY A 1 112 ? 1.946 -8.747 -26.970 1.00 36.72 112 GLY A N 1
ATOM 884 C CA . GLY A 1 112 ? 1.137 -8.925 -25.750 1.00 36.72 112 GLY A CA 1
ATOM 885 C C . GLY A 1 112 ? 0.426 -7.660 -25.225 1.00 36.72 112 GLY A C 1
ATOM 886 O O . GLY A 1 112 ? 0.817 -6.547 -25.566 1.00 36.72 112 GLY A O 1
ATOM 887 N N . GLY A 1 113 ? -0.640 -7.817 -24.414 1.00 40.84 113 GLY A N 1
ATOM 888 C CA . GLY A 1 113 ? -1.400 -6.758 -23.691 1.00 40.84 113 GLY A CA 1
ATOM 889 C C . GLY A 1 113 ? -1.479 -6.990 -22.163 1.00 40.84 113 GLY A C 1
ATOM 890 O O . GLY A 1 113 ? -0.448 -7.232 -21.584 1.00 40.84 113 GLY A O 1
ATOM 891 N N . GLY A 1 114 ? -2.604 -6.971 -21.437 1.00 32.78 114 GLY A N 1
ATOM 892 C CA . GLY A 1 114 ? -2.528 -7.391 -20.017 1.00 32.78 114 GLY A CA 1
ATOM 893 C C . GLY A 1 114 ? -3.765 -7.240 -19.142 1.00 32.78 114 GLY A C 1
ATOM 894 O O . GLY A 1 114 ? -4.579 -6.349 -19.369 1.00 32.78 114 GLY A O 1
ATOM 895 N N . CYS A 1 115 ? -3.850 -8.105 -18.122 1.00 39.16 115 CYS A N 1
ATOM 896 C CA . CYS A 1 115 ? -4.598 -7.889 -16.877 1.00 39.16 115 CYS A CA 1
ATOM 897 C C . CYS A 1 115 ? -4.160 -8.944 -15.837 1.00 39.16 115 CYS A C 1
ATOM 899 O O . CYS A 1 115 ? -4.351 -10.128 -16.087 1.00 39.16 115 CYS A O 1
ATOM 901 N N . TRP A 1 116 ? -3.501 -8.535 -14.745 1.00 54.72 116 TRP A N 1
ATOM 902 C CA . TRP A 1 116 ? -2.586 -9.366 -13.936 1.00 54.72 116 TRP A CA 1
ATOM 903 C C . TRP A 1 116 ? -2.961 -10.842 -13.711 1.00 54.72 116 TRP A C 1
ATOM 905 O O . TRP A 1 116 ? -3.937 -11.175 -13.047 1.00 54.72 116 TRP A O 1
ATOM 915 N N . HIS A 1 117 ? -2.056 -11.716 -14.144 1.00 53.34 117 HIS A N 1
ATOM 916 C CA . HIS A 1 117 ? -2.100 -13.172 -13.963 1.00 53.34 117 HIS A CA 1
ATOM 917 C C . HIS A 1 117 ? -0.684 -13.765 -13.806 1.00 53.34 117 HIS A C 1
ATOM 919 O O . HIS A 1 117 ? -0.518 -14.979 -13.778 1.00 53.34 117 HIS A O 1
ATOM 925 N N . GLY A 1 118 ? 0.356 -12.921 -13.758 1.00 55.81 118 GLY A N 1
ATOM 926 C CA . GLY A 1 118 ? 1.764 -13.333 -13.697 1.00 55.81 118 GLY A CA 1
ATOM 927 C C . GLY A 1 118 ? 2.363 -13.875 -15.005 1.00 55.81 118 GLY A C 1
ATOM 928 O O . GLY A 1 118 ? 3.579 -13.886 -15.130 1.00 55.81 118 GLY A O 1
ATOM 929 N N . GLN A 1 119 ? 1.566 -14.257 -16.011 1.00 53.81 119 GLN A N 1
ATOM 930 C CA . GLN A 1 119 ? 2.061 -14.915 -17.239 1.00 53.81 119 GLN A CA 1
ATOM 931 C C . GLN A 1 119 ? 2.317 -13.923 -18.398 1.00 53.81 119 GLN A C 1
ATOM 933 O O . GLN A 1 119 ? 2.046 -14.231 -19.560 1.00 53.81 119 GLN A O 1
ATOM 938 N N . GLY A 1 120 ? 2.804 -12.719 -18.091 1.00 55.62 120 GLY A N 1
ATOM 939 C CA . GLY A 1 120 ? 3.128 -11.691 -19.086 1.00 55.62 120 GLY A CA 1
ATOM 940 C C . GLY A 1 120 ? 1.915 -10.946 -19.660 1.00 55.62 120 GLY A C 1
ATOM 941 O O . GLY A 1 120 ? 0.971 -10.600 -18.954 1.00 55.62 120 GLY A O 1
ATOM 942 N N . TRP A 1 121 ? 1.966 -10.628 -20.956 1.00 62.72 121 TRP A N 1
ATOM 943 C CA . TRP A 1 121 ? 1.110 -9.600 -21.554 1.00 62.72 121 TRP A CA 1
ATOM 944 C C . TRP A 1 121 ? -0.088 -10.172 -22.399 1.00 62.72 121 TRP A C 1
ATOM 946 O O . TRP A 1 121 ? 0.104 -10.685 -23.501 1.00 62.72 121 TRP A O 1
ATOM 956 N N . LEU A 1 122 ? -1.366 -9.992 -21.996 1.00 54.44 122 LEU A N 1
ATOM 957 C CA . LEU A 1 122 ? -2.608 -10.477 -22.683 1.00 54.44 122 LEU A CA 1
ATOM 958 C C . LEU A 1 122 ? -3.274 -9.576 -23.759 1.00 54.44 122 LEU A C 1
ATOM 960 O O . LEU A 1 122 ? -3.788 -8.492 -23.481 1.00 54.44 122 LEU A O 1
ATOM 964 N N . GLY A 1 123 ? -3.463 -10.098 -24.974 1.00 58.28 123 GLY A N 1
ATOM 965 C CA . GLY A 1 123 ? -4.378 -9.518 -25.979 1.00 58.28 123 GLY A CA 1
ATOM 966 C C . GLY A 1 123 ? -3.755 -8.477 -26.922 1.00 58.28 123 GLY A C 1
ATOM 967 O O . GLY A 1 123 ? -2.651 -7.985 -26.704 1.00 58.28 123 GLY A O 1
ATOM 968 N N . LYS A 1 124 ? -4.455 -8.146 -28.017 1.00 58.41 124 LYS A N 1
ATOM 969 C CA . LYS A 1 124 ? -3.902 -7.440 -29.196 1.00 58.41 124 LYS A CA 1
ATOM 970 C C . LYS A 1 124 ? -4.572 -6.079 -29.436 1.00 58.41 124 LYS A C 1
ATOM 972 O O . LYS A 1 124 ? -5.757 -5.925 -29.160 1.00 58.41 124 LYS A O 1
ATOM 977 N N . GLY A 1 125 ? -3.845 -5.121 -30.019 1.00 61.12 125 GLY A N 1
ATOM 978 C CA . GLY A 1 125 ? -4.381 -3.820 -30.455 1.00 61.12 125 GLY A CA 1
ATOM 979 C C . GLY A 1 125 ? -3.561 -2.623 -29.965 1.00 61.12 125 GLY A C 1
ATOM 980 O O . GLY A 1 125 ? -2.465 -2.794 -29.438 1.00 61.12 125 GLY A O 1
ATOM 981 N N . LYS A 1 126 ? -4.089 -1.403 -30.131 1.00 66.12 126 LYS A N 1
ATOM 982 C CA . LYS A 1 126 ? -3.529 -0.207 -29.477 1.00 66.12 126 LYS A CA 1
ATOM 983 C C . LYS A 1 126 ? -4.085 -0.090 -28.057 1.00 66.12 126 LYS A C 1
ATOM 985 O O . LYS A 1 126 ? -5.272 -0.358 -27.842 1.00 66.12 126 LYS A O 1
ATOM 990 N N . TRP A 1 127 ? -3.253 0.339 -27.112 1.00 69.75 127 TRP A N 1
ATOM 991 C CA . TRP A 1 127 ? -3.728 0.813 -25.813 1.00 69.75 127 TRP A CA 1
ATOM 992 C C . TRP A 1 127 ? -4.418 2.177 -25.969 1.00 69.75 127 TRP A C 1
ATOM 994 O O . TRP A 1 127 ? -3.967 3.020 -26.744 1.00 69.75 127 TRP A O 1
ATOM 1004 N N . LYS A 1 128 ? -5.514 2.369 -25.237 1.00 75.88 128 LYS A N 1
ATOM 1005 C CA . LYS A 1 128 ? -6.118 3.654 -24.890 1.00 75.88 128 LYS A CA 1
ATOM 1006 C C . LYS A 1 128 ? -5.729 3.897 -23.431 1.00 75.88 128 LYS A C 1
ATOM 1008 O O . LYS A 1 128 ? -6.137 3.113 -22.577 1.00 75.88 128 LYS A O 1
ATOM 1013 N N . VAL A 1 129 ? -4.921 4.921 -23.172 1.00 79.69 129 VAL A N 1
ATOM 1014 C CA . VAL A 1 129 ? -4.532 5.344 -21.817 1.00 79.69 129 VAL A CA 1
ATOM 1015 C C . VAL A 1 129 ? -5.260 6.649 -21.514 1.00 79.69 129 VAL A C 1
ATOM 1017 O O . VAL A 1 129 ? -5.272 7.543 -22.358 1.00 79.69 129 VAL A O 1
ATOM 1020 N N . VAL A 1 130 ? -5.937 6.725 -20.368 1.00 81.62 130 VAL A N 1
ATOM 1021 C CA . VAL A 1 130 ? -6.769 7.868 -19.954 1.00 81.62 130 VAL A CA 1
ATOM 1022 C C . VAL A 1 130 ? -6.635 8.072 -18.445 1.00 81.62 130 VAL A C 1
ATOM 1024 O O . VAL A 1 130 ? -6.774 7.100 -17.700 1.00 81.62 130 VAL A O 1
ATOM 1027 N N . ARG A 1 131 ? -6.410 9.319 -18.004 1.00 83.25 131 ARG A N 1
ATOM 1028 C CA . ARG A 1 131 ? -6.563 9.724 -16.596 1.00 83.25 131 ARG A CA 1
ATOM 1029 C C . ARG A 1 131 ? -8.051 9.700 -16.221 1.00 83.25 131 ARG A C 1
ATOM 1031 O O . ARG A 1 131 ? -8.885 10.157 -17.000 1.00 83.25 131 ARG A O 1
ATOM 1038 N N . THR A 1 132 ? -8.384 9.091 -15.090 1.00 86.81 132 THR A N 1
ATOM 1039 C CA . THR A 1 132 ? -9.755 8.800 -14.647 1.00 86.81 132 THR A CA 1
ATOM 1040 C C . THR A 1 132 ? -9.825 8.759 -13.128 1.00 86.81 132 THR A C 1
ATOM 1042 O O . THR A 1 132 ? -8.811 8.573 -12.462 1.00 86.81 132 THR A O 1
ATOM 1045 N N . GLU A 1 133 ? -11.039 8.801 -12.597 1.00 88.81 133 GLU A N 1
ATOM 1046 C CA . GLU A 1 133 ? -11.322 8.514 -11.191 1.00 88.81 133 GLU A CA 1
ATOM 1047 C C . GLU A 1 133 ? -12.055 7.168 -11.034 1.00 88.81 133 GLU A C 1
ATOM 1049 O O . GLU A 1 133 ? -12.524 6.569 -12.017 1.00 88.81 133 GLU A O 1
ATOM 1054 N N . MET A 1 134 ? -12.123 6.695 -9.788 1.00 87.25 134 MET A N 1
ATOM 1055 C CA . MET A 1 134 ? -12.945 5.564 -9.341 1.00 87.25 134 MET A CA 1
ATOM 1056 C C . MET A 1 134 ? -14.148 6.107 -8.567 1.00 87.25 134 MET A C 1
ATOM 1058 O O . MET A 1 134 ? -14.010 7.094 -7.848 1.00 87.25 134 MET A O 1
ATOM 1062 N N . ASP A 1 135 ? -15.318 5.483 -8.696 1.00 87.56 135 ASP A N 1
ATOM 1063 C CA . ASP A 1 135 ? -16.462 5.803 -7.833 1.00 87.56 135 ASP A CA 1
ATOM 1064 C C . ASP A 1 135 ? -16.338 5.179 -6.424 1.00 87.56 135 ASP A C 1
ATOM 1066 O O . ASP A 1 135 ? -15.446 4.372 -6.152 1.00 87.56 135 ASP A O 1
ATOM 1070 N N . GLU A 1 136 ? -17.266 5.521 -5.522 1.00 83.75 136 GLU A N 1
ATOM 1071 C CA . GLU A 1 136 ? -17.319 4.997 -4.143 1.00 83.75 136 GLU A CA 1
ATOM 1072 C C . GLU A 1 136 ? -17.406 3.455 -4.070 1.00 83.75 136 GLU A C 1
ATOM 1074 O O . GLU A 1 136 ? -17.064 2.850 -3.052 1.00 83.75 136 GLU A O 1
ATOM 1079 N N . ALA A 1 137 ? -17.854 2.796 -5.145 1.00 83.31 137 ALA A N 1
ATOM 1080 C CA . ALA A 1 137 ? -17.956 1.345 -5.253 1.00 83.31 137 ALA A CA 1
ATOM 1081 C C . ALA A 1 137 ? -16.714 0.692 -5.893 1.00 83.31 137 ALA A C 1
ATOM 1083 O O . ALA A 1 137 ? -16.674 -0.541 -6.002 1.00 83.31 137 ALA A O 1
ATOM 1084 N N . GLY A 1 138 ? -15.714 1.483 -6.298 1.00 84.06 138 GLY A N 1
ATOM 1085 C CA . GLY A 1 138 ? -14.488 1.038 -6.958 1.00 84.06 138 GLY A CA 1
ATOM 1086 C C . GLY A 1 138 ? -14.623 0.804 -8.460 1.00 84.06 138 GLY A C 1
ATOM 1087 O O . GLY A 1 138 ? -13.843 0.031 -9.016 1.00 84.06 138 GLY A O 1
ATOM 1088 N N . VAL A 1 139 ? -15.618 1.395 -9.126 1.00 89.00 139 VAL A N 1
ATOM 1089 C CA . VAL A 1 139 ? -15.810 1.280 -10.579 1.00 89.00 139 VAL A CA 1
ATOM 1090 C C . VAL A 1 139 ? -15.071 2.402 -11.303 1.00 89.00 139 VAL A C 1
ATOM 1092 O O . VAL A 1 139 ? -15.213 3.582 -10.987 1.00 89.00 139 VAL A O 1
ATOM 1095 N N . CYS A 1 140 ? -14.289 2.030 -12.313 1.00 85.75 140 CYS A N 1
ATOM 1096 C CA . CYS A 1 140 ? -13.531 2.960 -13.139 1.00 85.75 140 CYS A CA 1
ATOM 1097 C C . CYS A 1 140 ? -14.445 3.737 -14.093 1.00 85.75 140 CYS A C 1
ATOM 1099 O O . CYS A 1 140 ? -15.057 3.150 -14.990 1.00 85.75 140 CYS A O 1
ATOM 1101 N N . GLN A 1 141 ? -14.472 5.066 -13.974 1.00 88.75 141 GLN A N 1
ATOM 1102 C CA . GLN A 1 141 ? -15.343 5.926 -14.787 1.00 88.75 141 GLN A CA 1
ATOM 1103 C C . GLN A 1 141 ? -15.024 5.884 -16.301 1.00 88.75 141 GLN A C 1
ATOM 1105 O O . GLN A 1 141 ? -15.896 6.146 -17.128 1.00 88.75 141 GLN A O 1
ATOM 1110 N N . SER A 1 142 ? -13.793 5.524 -16.692 1.00 87.25 142 SER A N 1
ATOM 1111 C CA . SER A 1 142 ? -13.351 5.470 -18.100 1.00 87.25 142 SER A CA 1
ATOM 1112 C C . SER A 1 142 ? -13.681 4.154 -18.822 1.00 87.25 142 SER A C 1
ATOM 1114 O O . SER A 1 142 ? -13.896 4.163 -20.041 1.00 87.25 142 SER A O 1
ATOM 1116 N N . CYS A 1 143 ? -13.702 3.017 -18.113 1.00 83.06 143 CYS A N 1
ATOM 1117 C CA . CYS A 1 143 ? -13.884 1.689 -18.722 1.00 83.06 143 CYS A CA 1
ATOM 1118 C C . CYS A 1 143 ? -15.034 0.848 -18.147 1.00 83.06 143 CYS A C 1
ATOM 1120 O O . CYS A 1 143 ? -15.423 -0.125 -18.790 1.00 83.06 143 CYS A O 1
ATOM 1122 N N . GLY A 1 144 ? -15.582 1.208 -16.983 1.00 85.75 144 GLY A N 1
ATOM 1123 C CA . GLY A 1 144 ? -16.645 0.467 -16.297 1.00 85.75 144 GLY A CA 1
ATOM 1124 C C . GLY A 1 144 ? -16.191 -0.801 -15.564 1.00 85.75 144 GLY A C 1
ATOM 1125 O O . GLY A 1 144 ? -17.030 -1.497 -14.999 1.00 85.75 144 GLY A O 1
ATOM 1126 N N . GLU A 1 145 ? -14.893 -1.119 -15.556 1.00 78.44 145 GLU A N 1
ATOM 1127 C CA . GLU A 1 145 ? -14.356 -2.252 -14.791 1.00 78.44 145 GLU A CA 1
ATOM 1128 C C . GLU A 1 145 ? -14.323 -1.921 -13.292 1.00 78.44 145 GLU A C 1
ATOM 1130 O O . GLU A 1 145 ? -13.988 -0.799 -12.900 1.00 78.44 145 GLU A O 1
ATOM 1135 N N . LYS A 1 146 ? -14.641 -2.909 -12.449 1.00 83.12 146 LYS A N 1
ATOM 1136 C CA . LYS A 1 146 ? -14.631 -2.774 -10.988 1.00 83.12 146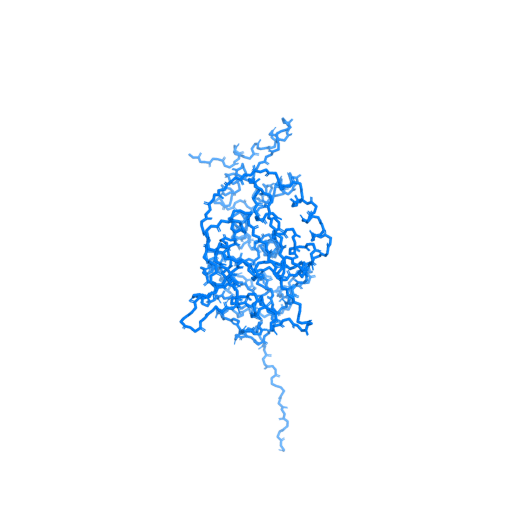 LYS A CA 1
ATOM 1137 C C . LYS A 1 146 ? -13.317 -3.289 -10.395 1.00 83.12 146 LYS A C 1
ATOM 1139 O O . LYS A 1 146 ? -12.910 -4.414 -10.675 1.00 83.12 146 LYS A O 1
ATOM 1144 N N . LEU A 1 147 ? -12.684 -2.482 -9.547 1.00 80.50 147 LEU A N 1
ATOM 1145 C CA . LEU A 1 147 ? -11.494 -2.857 -8.788 1.00 80.50 147 LEU A CA 1
ATOM 1146 C C . LEU A 1 147 ? -11.791 -3.966 -7.772 1.00 80.50 147 LEU A C 1
ATOM 1148 O O . LEU A 1 147 ? -12.852 -4.010 -7.147 1.00 80.50 147 LEU A O 1
ATOM 1152 N N . VAL A 1 148 ? -10.813 -4.848 -7.582 1.00 76.06 148 VAL A N 1
ATOM 1153 C CA . VAL A 1 148 ? -10.891 -5.965 -6.637 1.00 76.06 148 VAL A CA 1
ATOM 1154 C C . VAL A 1 148 ? -10.377 -5.526 -5.262 1.00 76.06 148 VAL A C 1
ATOM 1156 O O . VAL A 1 148 ? -9.387 -4.794 -5.163 1.00 76.06 148 VAL A O 1
ATOM 1159 N N . CYS A 1 149 ? -11.034 -5.991 -4.196 1.00 74.81 149 CYS A N 1
ATOM 1160 C CA . CYS A 1 149 ? -10.471 -5.979 -2.848 1.00 74.81 149 CYS A CA 1
ATOM 1161 C C . CYS A 1 149 ? -9.534 -7.185 -2.704 1.00 74.81 149 CYS A C 1
ATOM 1163 O O . CYS A 1 149 ? -9.960 -8.320 -2.908 1.00 74.81 149 CYS A O 1
ATOM 1165 N N . ILE A 1 150 ? -8.255 -6.936 -2.434 1.00 72.50 150 ILE A N 1
ATOM 1166 C CA . ILE A 1 150 ? -7.235 -7.969 -2.263 1.00 72.50 150 ILE A CA 1
ATOM 1167 C C . ILE A 1 150 ? -7.138 -8.306 -0.778 1.00 72.50 150 ILE A C 1
ATOM 1169 O O . ILE A 1 150 ? -6.771 -7.448 0.027 1.00 72.50 150 ILE A O 1
ATOM 1173 N N . ASP A 1 151 ? -7.441 -9.556 -0.440 1.00 66.00 151 ASP A N 1
ATOM 1174 C CA . ASP A 1 151 ? -7.284 -10.081 0.913 1.00 66.00 151 ASP A CA 1
ATOM 1175 C C . ASP A 1 151 ? -5.802 -10.115 1.328 1.00 66.00 151 ASP A C 1
ATOM 1177 O O . ASP A 1 151 ? -4.917 -10.427 0.527 1.00 66.00 151 ASP A O 1
ATOM 1181 N N . ILE A 1 152 ? -5.536 -9.810 2.599 1.00 69.56 152 ILE A N 1
ATOM 1182 C CA . ILE A 1 152 ? -4.209 -9.929 3.219 1.00 69.56 152 ILE A CA 1
ATOM 1183 C C . ILE A 1 152 ? -4.040 -11.370 3.719 1.00 69.56 152 ILE A C 1
ATOM 1185 O O . ILE A 1 152 ? -4.973 -11.925 4.304 1.00 69.56 152 ILE A O 1
ATOM 1189 N N . ASP A 1 153 ? -2.864 -11.981 3.528 1.00 68.56 153 ASP A N 1
ATOM 1190 C CA . ASP A 1 153 ? -2.606 -13.339 4.026 1.00 68.56 153 ASP A CA 1
ATOM 1191 C C . ASP A 1 153 ? -2.696 -13.363 5.573 1.00 68.56 153 ASP A C 1
ATOM 1193 O O . ASP A 1 153 ? -1.991 -12.603 6.257 1.00 68.56 153 ASP A O 1
ATOM 1197 N N . PRO A 1 154 ? -3.523 -14.245 6.172 1.00 69.25 154 PRO A N 1
ATOM 1198 C CA . PRO A 1 154 ? -3.550 -14.451 7.618 1.00 69.25 154 PRO A CA 1
ATOM 1199 C C . PRO A 1 154 ? -2.168 -14.727 8.233 1.00 69.25 154 PRO A C 1
ATOM 1201 O O . PRO A 1 154 ? -1.913 -14.317 9.364 1.00 69.25 154 PRO A O 1
ATOM 1204 N N . ARG A 1 155 ? -1.247 -15.363 7.494 1.00 66.69 155 ARG A N 1
ATOM 1205 C CA . ARG A 1 155 ? 0.133 -15.627 7.933 1.00 66.69 155 ARG A CA 1
ATOM 1206 C C . ARG A 1 155 ? 0.982 -14.364 7.991 1.00 66.69 155 ARG A C 1
ATOM 1208 O O . ARG A 1 155 ? 1.769 -14.208 8.919 1.00 66.69 155 ARG A O 1
ATOM 1215 N N . GLU A 1 156 ? 0.835 -13.454 7.030 1.00 69.94 156 GLU A N 1
ATOM 1216 C CA . GLU A 1 156 ? 1.491 -12.140 7.088 1.00 69.94 156 GLU A CA 1
ATOM 1217 C C . GLU A 1 156 ? 0.967 -11.337 8.282 1.00 69.94 156 GLU A C 1
ATOM 1219 O O . GLU A 1 156 ? 1.751 -10.728 9.009 1.00 69.94 156 GLU A O 1
ATOM 1224 N N . THR A 1 157 ? -0.338 -11.429 8.547 1.00 69.69 157 THR A N 1
ATOM 1225 C CA . THR A 1 157 ? -0.993 -10.799 9.703 1.00 69.69 157 THR A CA 1
ATOM 1226 C C . THR A 1 157 ? -0.461 -11.353 11.033 1.00 69.69 157 THR A C 1
ATOM 1228 O O . THR A 1 157 ? -0.127 -10.583 11.935 1.00 69.69 157 THR A O 1
ATOM 1231 N N . GLU A 1 158 ? -0.302 -12.675 11.153 1.00 70.06 158 GLU A N 1
ATOM 1232 C CA . GLU A 1 158 ? 0.278 -13.335 12.333 1.00 70.06 158 GLU A CA 1
ATOM 1233 C C . GLU A 1 158 ? 1.769 -12.990 12.522 1.00 70.06 158 GLU A C 1
ATOM 1235 O O . GLU A 1 158 ? 2.207 -12.651 13.627 1.00 70.06 158 GLU A O 1
ATOM 1240 N N . ASN A 1 159 ? 2.551 -12.988 11.438 1.00 71.06 159 ASN A N 1
ATOM 1241 C CA . ASN A 1 159 ? 3.957 -12.576 11.453 1.00 71.06 159 ASN A CA 1
ATOM 1242 C C . ASN A 1 159 ? 4.118 -11.101 11.855 1.00 71.06 159 ASN A C 1
ATOM 1244 O O . ASN A 1 159 ? 5.024 -10.762 12.628 1.00 71.06 159 ASN A O 1
ATOM 1248 N N . PHE A 1 160 ? 3.227 -10.225 11.380 1.00 68.62 160 PHE A N 1
ATOM 1249 C CA . PHE A 1 160 ? 3.178 -8.824 11.784 1.00 68.62 160 PHE A CA 1
ATOM 1250 C C . PHE A 1 160 ? 2.827 -8.691 13.269 1.00 68.62 160 PHE A C 1
ATOM 1252 O O . PHE A 1 160 ? 3.559 -8.019 13.992 1.00 68.62 160 PHE A O 1
ATOM 1259 N N . ALA A 1 161 ? 1.802 -9.397 13.761 1.00 63.78 161 ALA A N 1
ATOM 1260 C CA . ALA A 1 161 ? 1.443 -9.415 15.182 1.00 63.78 161 ALA A CA 1
ATOM 1261 C C . ALA A 1 161 ? 2.622 -9.859 16.071 1.00 63.78 161 ALA A C 1
ATOM 1263 O O . ALA A 1 161 ? 2.976 -9.169 17.028 1.00 63.78 161 ALA A O 1
ATOM 1264 N N . SER A 1 162 ? 3.300 -10.955 15.705 1.00 68.06 162 SER A N 1
ATOM 1265 C CA . SER A 1 162 ? 4.499 -11.453 16.398 1.00 68.06 162 SER A CA 1
ATOM 1266 C C . SER A 1 162 ? 5.649 -10.438 16.402 1.00 68.06 162 SER A C 1
ATOM 1268 O O . SER A 1 162 ? 6.410 -10.348 17.369 1.00 68.06 162 SER A O 1
ATOM 1270 N N . SER A 1 163 ? 5.798 -9.671 15.321 1.00 67.81 163 SER A N 1
ATOM 1271 C CA . SER A 1 163 ? 6.819 -8.625 15.194 1.00 67.81 163 SER A CA 1
ATOM 1272 C C . SER A 1 163 ? 6.463 -7.388 16.020 1.00 67.81 163 SER A C 1
ATOM 1274 O O . SER A 1 163 ? 7.323 -6.840 16.706 1.00 67.81 163 SER A O 1
ATOM 1276 N N . LEU A 1 164 ? 5.186 -7.007 16.046 1.00 62.59 164 LEU A N 1
ATOM 1277 C CA . LEU A 1 164 ? 4.648 -5.920 16.856 1.00 62.59 164 LEU A CA 1
ATOM 1278 C C . LEU A 1 164 ? 4.900 -6.164 18.355 1.00 62.59 164 LEU A C 1
ATOM 1280 O O . LEU A 1 164 ? 5.407 -5.284 19.048 1.00 62.59 164 LEU A O 1
ATOM 1284 N N . THR A 1 165 ? 4.652 -7.387 18.844 1.00 62.09 165 THR A N 1
ATOM 1285 C CA . THR A 1 165 ? 4.943 -7.778 20.237 1.00 62.09 165 THR A CA 1
ATOM 1286 C C . THR A 1 165 ? 6.431 -7.656 20.590 1.00 62.09 165 THR A C 1
ATOM 1288 O O . THR A 1 165 ? 6.760 -7.330 21.728 1.00 62.09 165 THR A O 1
ATOM 1291 N N . LYS A 1 166 ? 7.343 -7.873 19.630 1.00 62.50 166 LYS A N 1
ATOM 1292 C CA . LYS A 1 166 ? 8.800 -7.720 19.825 1.00 62.50 166 LYS A CA 1
ATOM 1293 C C . LYS A 1 166 ? 9.258 -6.256 19.800 1.00 62.50 166 LYS A C 1
ATOM 1295 O O . LYS A 1 166 ? 10.289 -5.942 20.386 1.00 62.50 166 LYS A O 1
ATOM 1300 N N . LE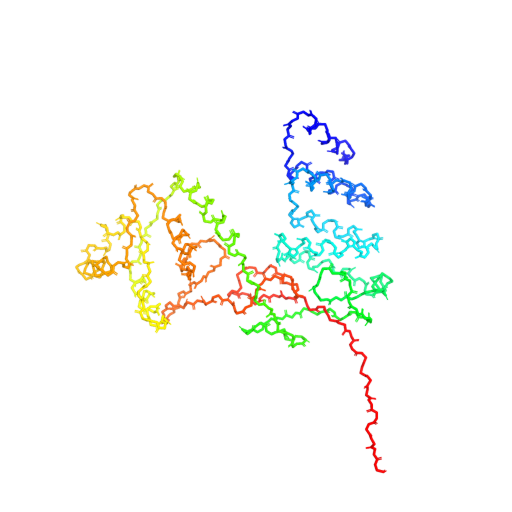U A 1 167 ? 8.521 -5.375 19.121 1.00 57.53 167 LEU A N 1
ATOM 1301 C CA . LEU A 1 167 ? 8.855 -3.953 18.969 1.00 57.53 167 LEU A CA 1
ATOM 1302 C C . LEU A 1 167 ? 8.279 -3.054 20.077 1.00 57.53 167 LEU A C 1
ATOM 1304 O O . LEU A 1 167 ? 8.761 -1.937 20.245 1.00 57.53 167 LEU A O 1
ATOM 1308 N N . ALA A 1 168 ? 7.313 -3.538 20.863 1.00 53.47 168 ALA A N 1
ATOM 1309 C CA . ALA A 1 168 ? 6.587 -2.786 21.897 1.00 53.47 168 ALA A CA 1
ATOM 1310 C C . ALA A 1 168 ? 7.402 -2.397 23.163 1.00 53.47 168 ALA A C 1
ATOM 1312 O O . ALA A 1 168 ? 6.848 -2.264 24.257 1.00 53.47 168 ALA A O 1
ATOM 1313 N N . CYS A 1 169 ? 8.716 -2.191 23.039 1.00 43.25 169 CYS A N 1
ATOM 1314 C CA . CYS A 1 169 ? 9.592 -1.657 24.087 1.00 43.25 169 CYS A CA 1
ATOM 1315 C C . CYS A 1 169 ? 9.801 -0.129 23.928 1.00 43.25 169 CYS A C 1
ATOM 1317 O O . CYS A 1 169 ? 9.645 0.416 22.835 1.00 43.25 169 CYS A O 1
ATOM 1319 N N . PRO A 1 170 ? 10.074 0.610 25.020 1.00 43.59 170 PRO A N 1
ATOM 1320 C CA . PRO A 1 170 ? 9.506 1.950 25.196 1.00 43.59 170 PRO A CA 1
ATOM 1321 C C . PRO A 1 170 ? 10.230 3.087 24.459 1.00 43.59 170 PRO A C 1
ATOM 1323 O O . PRO A 1 170 ? 11.454 3.212 24.530 1.00 43.59 170 PRO A O 1
ATOM 1326 N N . ARG A 1 171 ? 9.435 3.991 23.863 1.00 38.94 171 ARG A N 1
ATOM 1327 C CA . ARG A 1 171 ? 9.789 5.382 23.512 1.00 38.94 171 ARG A CA 1
ATOM 1328 C C . ARG A 1 171 ? 8.572 6.301 23.703 1.00 38.94 171 ARG A C 1
ATOM 1330 O O . ARG A 1 171 ? 7.450 5.905 23.387 1.00 38.94 171 ARG A O 1
ATOM 1337 N N . GLU A 1 172 ? 8.809 7.492 24.250 1.00 43.59 172 GLU A N 1
ATOM 1338 C CA . GLU A 1 172 ? 7.799 8.463 24.712 1.00 43.59 172 GLU A CA 1
ATOM 1339 C C . GLU A 1 172 ? 7.432 9.518 23.654 1.00 43.59 172 GLU A C 1
ATOM 1341 O O . GLU A 1 172 ? 8.293 9.855 22.850 1.00 43.59 172 GLU A O 1
ATOM 1346 N N . VAL A 1 173 ? 6.225 10.103 23.750 1.00 34.06 173 VAL A N 1
ATOM 1347 C CA . VAL A 1 173 ? 5.941 11.555 23.940 1.00 34.06 173 VAL A CA 1
ATOM 1348 C C . VAL A 1 173 ? 4.545 11.673 24.607 1.00 34.06 173 VAL A C 1
ATOM 1350 O O . VAL A 1 173 ? 3.723 10.773 24.467 1.00 34.06 173 VAL A O 1
ATOM 1353 N N . LYS A 1 174 ? 4.267 12.745 25.370 1.00 32.69 174 LYS A N 1
ATOM 1354 C CA . LYS A 1 174 ? 2.931 13.065 25.930 1.00 32.69 174 LYS A CA 1
ATOM 1355 C C . LYS A 1 174 ? 2.168 14.072 25.059 1.00 32.69 174 LYS A C 1
ATOM 1357 O O . LYS A 1 174 ? 2.767 15.049 24.621 1.00 32.69 174 LYS A O 1
ATOM 1362 N N . ALA A 1 175 ? 0.845 13.925 24.969 1.00 34.91 175 ALA A N 1
ATOM 1363 C CA . ALA A 1 175 ? -0.080 14.970 24.515 1.00 34.91 175 ALA A CA 1
ATOM 1364 C C . ALA A 1 175 ? -1.398 14.945 25.323 1.00 34.91 175 ALA A C 1
ATOM 1366 O O . ALA A 1 175 ? -1.742 13.926 25.929 1.00 34.91 175 ALA A O 1
ATOM 1367 N N . ASP A 1 176 ? -2.111 16.075 25.360 1.00 37.03 176 ASP A N 1
ATOM 1368 C CA . ASP A 1 176 ? -3.324 16.278 26.168 1.00 37.03 176 ASP A CA 1
ATOM 1369 C C . ASP A 1 176 ? -4.626 15.875 25.447 1.00 37.03 176 ASP A C 1
ATOM 1371 O O . ASP A 1 176 ? -4.717 15.863 24.221 1.00 37.03 176 ASP A O 1
ATOM 1375 N N . PHE A 1 177 ? -5.664 15.542 26.225 1.00 45.25 177 PHE A N 1
ATOM 1376 C CA . PHE A 1 177 ? -6.852 14.813 25.757 1.00 45.25 177 PHE A CA 1
ATOM 1377 C C . PHE A 1 177 ? -8.173 15.606 25.856 1.00 45.25 177 PHE A C 1
ATOM 1379 O O . PHE A 1 177 ? -8.470 16.215 26.887 1.00 45.25 177 PHE A O 1
ATOM 1386 N N . VAL A 1 178 ? -9.028 15.522 24.822 1.00 51.16 178 VAL A N 1
ATOM 1387 C CA . VAL A 1 178 ? -10.339 16.207 24.745 1.00 51.16 178 VAL A CA 1
ATOM 1388 C C . VAL A 1 178 ? -11.508 15.208 24.801 1.00 51.16 178 VAL A C 1
ATOM 1390 O O . VAL A 1 178 ? -11.904 14.591 23.816 1.00 51.16 178 VAL A O 1
ATOM 1393 N N . GLN A 1 179 ? -12.118 15.073 25.981 1.00 53.28 179 GLN A N 1
ATOM 1394 C CA . GLN A 1 179 ? -13.001 13.941 26.305 1.00 53.28 179 GLN A CA 1
ATOM 1395 C C . GLN A 1 179 ? -14.402 13.946 25.658 1.00 53.28 179 GLN A C 1
ATOM 1397 O O . GLN A 1 179 ? -15.009 12.885 25.509 1.00 53.28 179 GLN A O 1
ATOM 1402 N N . PHE A 1 180 ? -14.939 15.106 25.263 1.00 52.69 180 PHE A N 1
ATOM 1403 C CA . PHE A 1 180 ? -16.318 15.196 24.750 1.00 52.69 180 PHE A CA 1
ATOM 1404 C C . PHE A 1 180 ? -16.506 14.485 23.396 1.00 52.69 180 PHE A C 1
ATOM 1406 O O . PHE A 1 180 ? -17.567 13.920 23.126 1.00 52.69 180 PHE A O 1
ATOM 1413 N N . GLN A 1 181 ? -15.463 14.463 22.563 1.00 62.84 181 GLN A N 1
ATOM 1414 C CA . GLN A 1 181 ? -15.494 13.844 21.234 1.00 62.84 181 GLN A CA 1
ATOM 1415 C C . GLN A 1 181 ? -15.556 12.308 21.320 1.00 62.84 181 GLN A C 1
ATOM 1417 O O . GLN A 1 181 ? -16.334 11.683 20.595 1.00 62.84 181 GLN A O 1
ATOM 1422 N N . LEU A 1 182 ? -14.821 11.703 22.264 1.00 71.56 182 LEU A N 1
ATOM 1423 C CA . LEU A 1 182 ? -14.717 10.246 22.408 1.00 71.56 182 LEU A CA 1
ATOM 1424 C C . LEU A 1 182 ? -16.079 9.571 22.632 1.00 71.56 182 LEU A C 1
ATOM 1426 O O . LEU A 1 182 ? -16.389 8.578 21.978 1.00 71.56 182 LEU A O 1
ATOM 1430 N N . ASN A 1 183 ? -16.925 10.116 23.513 1.00 74.88 183 ASN A N 1
ATOM 1431 C CA . ASN A 1 183 ? -18.242 9.529 23.786 1.00 74.88 183 ASN A CA 1
ATOM 1432 C C . ASN A 1 183 ? -19.148 9.531 22.537 1.00 74.88 183 ASN A C 1
ATOM 1434 O O . ASN A 1 183 ? -19.911 8.591 22.322 1.00 74.88 183 ASN A O 1
ATOM 1438 N N . SER A 1 184 ? -19.055 10.554 21.681 1.00 74.44 184 SER A N 1
ATOM 1439 C CA . SER A 1 184 ? -19.810 10.596 20.421 1.00 74.44 184 SER A CA 1
ATOM 1440 C C . SER A 1 184 ? -19.368 9.480 19.465 1.00 74.44 184 SER A C 1
ATOM 1442 O O . SER A 1 184 ? -20.212 8.753 18.939 1.00 74.44 184 SER A O 1
ATOM 1444 N N . VAL A 1 185 ? -18.052 9.278 19.321 1.00 74.75 185 VAL A N 1
ATOM 1445 C CA . VAL A 1 185 ? -17.471 8.213 18.485 1.00 74.75 185 VAL A CA 1
ATOM 1446 C C . VAL A 1 185 ? -17.844 6.821 19.008 1.00 74.75 185 VAL A C 1
ATOM 1448 O O . VAL A 1 185 ? -18.336 5.999 18.236 1.00 74.75 185 VAL A O 1
ATOM 1451 N N . VAL A 1 186 ? -17.708 6.566 20.316 1.00 80.62 186 VAL A N 1
ATOM 1452 C CA . VAL A 1 186 ? -18.064 5.274 20.939 1.00 80.62 186 VAL A CA 1
ATOM 1453 C C . VAL A 1 186 ? -19.533 4.917 20.699 1.00 80.62 186 VAL A C 1
ATOM 1455 O O . VAL A 1 186 ? -19.834 3.795 20.288 1.00 80.62 186 VAL A O 1
ATOM 1458 N N . ASN A 1 187 ? -20.451 5.871 20.886 1.00 81.06 187 ASN A N 1
ATOM 1459 C CA . ASN A 1 187 ? -21.876 5.641 20.639 1.00 81.06 187 ASN A CA 1
ATOM 1460 C C . ASN A 1 187 ? -22.184 5.420 19.148 1.00 81.06 187 ASN A C 1
ATOM 1462 O O . ASN A 1 187 ? -23.001 4.558 18.821 1.00 81.06 187 ASN A O 1
ATOM 1466 N N . ARG A 1 188 ? -21.514 6.138 18.235 1.00 78.94 188 ARG A N 1
ATOM 1467 C CA . ARG A 1 188 ? -21.691 5.953 16.785 1.00 78.94 188 ARG A CA 1
ATOM 1468 C C . ARG A 1 188 ? -21.189 4.578 16.323 1.00 78.94 188 ARG A C 1
ATOM 1470 O O . ARG A 1 188 ? -21.903 3.889 15.600 1.00 78.94 188 ARG A O 1
ATOM 1477 N N . LEU A 1 189 ? -20.029 4.126 16.804 1.00 81.75 189 LEU A N 1
ATOM 1478 C CA . LEU A 1 189 ? -19.500 2.781 16.525 1.00 81.75 189 LEU A CA 1
ATOM 1479 C C . LEU A 1 189 ? -20.404 1.672 17.087 1.00 81.75 189 LEU A C 1
ATOM 1481 O O . LEU A 1 189 ? -20.695 0.699 16.394 1.00 81.75 189 LEU A O 1
ATOM 1485 N N . HIS A 1 190 ? -20.916 1.845 18.308 1.00 84.25 190 HIS A N 1
ATOM 1486 C CA . HIS A 1 190 ? -21.889 0.929 18.910 1.00 84.25 190 HIS A CA 1
ATOM 1487 C C . HIS A 1 190 ? -23.192 0.830 18.093 1.00 84.25 190 HIS A C 1
ATOM 1489 O O . HIS A 1 190 ? -23.765 -0.251 17.962 1.00 84.25 190 HIS A O 1
ATOM 1495 N N . GLN A 1 191 ? -23.648 1.936 17.494 1.00 82.75 191 GLN A N 1
ATOM 1496 C CA . GLN A 1 191 ? -24.809 1.940 16.601 1.00 82.75 191 GLN A CA 1
ATOM 1497 C C . GLN A 1 191 ? -24.534 1.242 15.260 1.00 82.75 191 GLN A C 1
ATOM 1499 O O . GLN A 1 191 ? -25.409 0.514 14.791 1.00 82.75 191 GLN A O 1
ATOM 1504 N N . ILE A 1 192 ? -23.347 1.426 14.674 1.00 80.75 192 ILE A N 1
ATOM 1505 C CA . ILE A 1 192 ? -22.941 0.798 13.402 1.00 80.75 192 ILE A CA 1
ATOM 1506 C C . ILE A 1 192 ? -22.695 -0.714 13.569 1.00 80.75 192 ILE A C 1
ATOM 1508 O O . ILE A 1 192 ? -22.965 -1.485 12.652 1.00 80.75 192 ILE A O 1
ATOM 1512 N N . SER A 1 193 ? -22.240 -1.162 14.745 1.00 82.00 193 SER A N 1
ATOM 1513 C CA . SER A 1 193 ? -22.020 -2.583 15.045 1.00 82.00 193 SER A CA 1
ATOM 1514 C C . SER A 1 193 ? -23.301 -3.422 14.856 1.00 82.00 193 SER A C 1
ATOM 1516 O O . SER A 1 193 ? -24.283 -3.188 15.572 1.00 82.00 193 SER A O 1
ATOM 1518 N N . PRO A 1 194 ? -23.305 -4.461 13.989 1.00 83.75 194 PRO A N 1
ATOM 1519 C CA . PRO A 1 194 ? -24.472 -5.332 13.799 1.00 83.75 194 PRO A CA 1
ATOM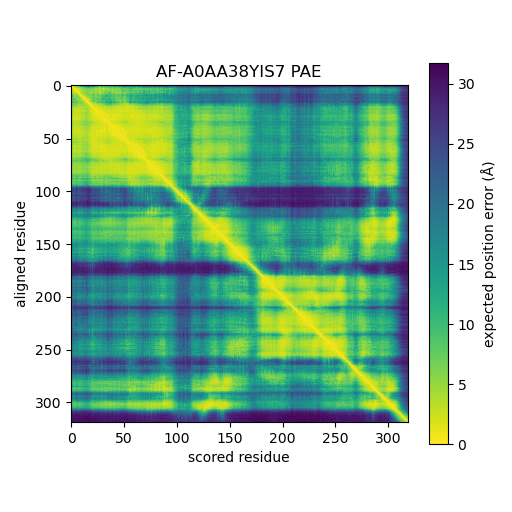 1520 C C . PRO A 1 194 ? -24.917 -6.034 15.087 1.00 83.75 194 PRO A C 1
ATOM 1522 O O . PRO A 1 194 ? -26.103 -6.245 15.316 1.00 83.75 194 PRO A O 1
ATOM 1525 N N . SER A 1 195 ? -23.955 -6.356 15.957 1.00 84.56 195 SER A N 1
ATOM 1526 C CA . SER A 1 195 ? -24.174 -7.028 17.244 1.00 84.56 195 SER A CA 1
ATOM 1527 C C . SER A 1 195 ? -24.281 -6.065 18.433 1.00 84.56 195 SER A C 1
ATOM 1529 O O . SER A 1 195 ? -24.280 -6.523 19.573 1.00 84.56 195 SER A O 1
ATOM 1531 N N . LYS A 1 196 ? -24.334 -4.744 18.188 1.00 84.75 196 LYS A N 1
ATOM 1532 C CA . LYS A 1 196 ? -24.334 -3.691 19.223 1.00 84.75 196 LYS A CA 1
ATOM 1533 C C . LYS A 1 196 ? -23.245 -3.909 20.283 1.00 84.75 196 LYS A C 1
ATOM 1535 O O . LYS A 1 196 ? -23.458 -3.706 21.477 1.00 84.75 196 LYS A O 1
ATOM 1540 N N . ARG A 1 197 ? -22.049 -4.330 19.863 1.00 84.69 197 ARG A N 1
ATOM 1541 C CA . ARG A 1 197 ? -20.888 -4.397 20.763 1.00 84.69 197 ARG A CA 1
ATOM 1542 C C . ARG A 1 197 ? -20.359 -2.988 21.018 1.00 84.69 197 ARG A C 1
ATOM 1544 O O . ARG A 1 197 ? -20.480 -2.110 20.166 1.00 84.69 197 ARG A O 1
ATOM 1551 N N . LEU A 1 198 ? -19.808 -2.755 22.205 1.00 86.44 198 LEU A N 1
ATOM 1552 C CA . LEU A 1 198 ? -19.017 -1.551 22.458 1.00 86.44 198 LEU A CA 1
ATOM 1553 C C . LEU A 1 198 ? -17.631 -1.728 21.809 1.00 86.44 198 LEU A C 1
ATOM 1555 O O . LEU A 1 198 ? -17.091 -2.836 21.872 1.00 86.44 198 LEU A O 1
ATOM 1559 N N . PRO A 1 199 ? -17.054 -0.684 21.190 1.00 88.12 199 PRO A N 1
ATOM 1560 C CA . PRO A 1 199 ? -15.663 -0.719 20.747 1.00 88.12 199 PRO A CA 1
ATOM 1561 C C . PRO A 1 199 ? -14.722 -0.802 21.957 1.00 88.12 199 PRO A C 1
ATOM 1563 O O . PRO A 1 199 ? -15.037 -0.272 23.024 1.00 88.12 199 PRO A O 1
ATOM 1566 N N . LEU A 1 200 ? -13.555 -1.430 21.785 1.00 89.12 200 LEU A N 1
ATOM 1567 C CA . LEU A 1 200 ? -12.500 -1.402 22.796 1.00 89.12 200 LEU A CA 1
ATOM 1568 C C . LEU A 1 200 ? -11.804 -0.036 22.765 1.00 89.12 200 LEU A C 1
ATOM 1570 O O . LEU A 1 200 ? -11.111 0.302 21.811 1.00 89.12 200 LEU A O 1
ATOM 1574 N N . VAL A 1 201 ? -11.993 0.741 23.826 1.00 87.19 201 VAL A N 1
ATOM 1575 C CA . VAL A 1 201 ? -11.382 2.054 24.029 1.00 87.19 201 VAL A CA 1
ATOM 1576 C C . VAL A 1 201 ? -10.045 1.876 24.743 1.00 87.19 201 VAL A C 1
ATOM 1578 O O . VAL A 1 201 ? -10.000 1.418 25.884 1.00 87.19 201 VAL A O 1
ATOM 1581 N N . ILE A 1 202 ? -8.952 2.263 24.092 1.00 84.88 202 ILE A N 1
ATOM 1582 C CA . ILE A 1 202 ? -7.609 2.262 24.680 1.00 84.88 202 ILE A CA 1
ATOM 1583 C C . ILE A 1 202 ? -7.238 3.707 25.005 1.00 84.88 202 ILE A C 1
ATOM 1585 O O . ILE A 1 202 ? -7.348 4.583 24.152 1.00 84.88 202 ILE A O 1
ATOM 1589 N N . LEU A 1 203 ? -6.856 3.962 26.257 1.00 80.44 203 LEU A N 1
ATOM 1590 C CA . LEU A 1 203 ? -6.453 5.284 26.742 1.00 80.44 203 LEU A CA 1
ATOM 1591 C C . LEU A 1 203 ? -5.252 5.159 27.675 1.00 80.44 203 LEU A C 1
ATOM 1593 O O . LEU A 1 203 ? -5.213 4.262 28.521 1.00 80.44 203 LEU A O 1
ATOM 1597 N N . HIS A 1 204 ? -4.319 6.107 27.608 1.00 77.00 204 HIS A N 1
ATOM 1598 C CA . HIS A 1 204 ? -3.267 6.205 28.615 1.00 77.00 204 HIS A CA 1
ATOM 1599 C C . HIS A 1 204 ? -3.851 6.502 30.007 1.00 77.00 204 HIS A C 1
ATOM 1601 O O . HIS A 1 204 ? -4.796 7.283 30.162 1.00 77.00 204 HIS A O 1
ATOM 1607 N N . ARG A 1 205 ? -3.292 5.887 31.059 1.00 75.81 205 ARG A N 1
ATOM 1608 C CA . ARG A 1 205 ? -3.843 5.963 32.428 1.00 75.81 205 ARG A CA 1
ATOM 1609 C C . ARG A 1 205 ? -4.012 7.391 32.956 1.00 75.81 205 ARG A C 1
ATOM 1611 O O . ARG A 1 205 ? -4.961 7.627 33.699 1.00 75.81 205 ARG A O 1
ATOM 1618 N N . SER A 1 206 ? -3.182 8.351 32.538 1.00 70.12 206 SER A N 1
ATOM 1619 C CA . SER A 1 206 ? -3.360 9.770 32.904 1.00 70.12 206 SER A CA 1
ATOM 1620 C C . SER A 1 206 ? -4.677 10.370 32.398 1.00 70.12 206 SER A C 1
ATOM 1622 O O . SER A 1 206 ? -5.258 11.199 33.089 1.00 70.12 206 SER A O 1
ATOM 1624 N N . CYS A 1 207 ? -5.177 9.925 31.244 1.00 69.50 207 CYS A N 1
ATOM 1625 C CA . CYS A 1 207 ? -6.452 10.356 30.658 1.00 69.50 207 CYS A CA 1
ATOM 1626 C C . CYS A 1 207 ? -7.661 9.677 31.328 1.00 69.50 207 CYS A C 1
ATOM 1628 O O . CYS A 1 207 ? -8.791 10.127 31.178 1.00 69.50 207 CYS A O 1
ATOM 1630 N N . VAL A 1 208 ? -7.422 8.591 32.071 1.00 72.75 208 VAL A N 1
ATOM 1631 C CA . VAL A 1 208 ? -8.436 7.834 32.823 1.00 72.75 208 VAL A CA 1
ATOM 1632 C C . VAL A 1 208 ? -8.539 8.322 34.274 1.00 72.75 208 VAL A C 1
ATOM 1634 O O . VAL A 1 208 ? -9.614 8.248 34.861 1.00 72.75 208 VAL A O 1
ATOM 1637 N N . THR A 1 209 ? -7.446 8.826 34.863 1.00 71.06 209 THR A N 1
ATOM 1638 C CA . THR A 1 209 ? -7.394 9.262 36.276 1.00 71.06 209 THR A CA 1
ATOM 1639 C C . THR A 1 209 ? -7.171 10.766 36.479 1.00 71.06 209 THR A C 1
ATOM 1641 O O . THR A 1 209 ? -7.109 11.219 37.621 1.00 71.06 209 THR A O 1
ATOM 1644 N N . GLY A 1 210 ? -7.005 11.547 35.411 1.00 66.69 210 GLY A N 1
ATOM 1645 C CA . GLY A 1 210 ? -6.682 12.975 35.469 1.00 66.69 210 GLY A CA 1
ATOM 1646 C C . GLY A 1 210 ? -7.561 13.839 34.565 1.00 66.69 210 GLY A C 1
ATOM 1647 O O . GLY A 1 210 ? -8.285 13.342 33.703 1.00 66.69 210 GLY A O 1
ATOM 1648 N N . GLY A 1 211 ? -7.485 15.157 34.769 1.00 68.38 211 GLY A N 1
ATOM 1649 C CA . GLY A 1 211 ? -8.118 16.145 33.894 1.00 68.38 211 GLY A CA 1
ATOM 1650 C C . GLY A 1 211 ? -9.637 15.941 33.737 1.00 68.38 211 GLY A C 1
ATOM 1651 O O . GLY A 1 211 ? -10.328 15.760 34.745 1.00 68.38 211 GLY A O 1
ATOM 1652 N N . PRO A 1 212 ? -10.186 15.950 32.503 1.00 58.12 212 PRO A N 1
ATOM 1653 C CA . PRO A 1 212 ? -11.630 15.856 32.259 1.00 58.12 212 PRO A CA 1
ATOM 1654 C C . PRO A 1 212 ? -12.318 14.595 32.809 1.00 58.12 212 PRO A C 1
ATOM 1656 O O . PRO A 1 212 ? -13.543 14.602 32.966 1.00 58.12 212 PRO A O 1
ATOM 1659 N N . ALA A 1 213 ? -11.568 13.536 33.133 1.00 62.53 213 ALA A N 1
ATOM 1660 C CA . ALA A 1 213 ? -12.096 12.321 33.752 1.00 62.53 213 ALA A CA 1
ATOM 1661 C C . ALA A 1 213 ? -12.640 12.550 35.176 1.00 62.53 213 ALA A C 1
ATOM 1663 O O . ALA A 1 213 ? -13.500 11.796 35.618 1.00 62.53 213 ALA A O 1
ATOM 1664 N N . GLN A 1 214 ? -12.194 13.608 35.869 1.00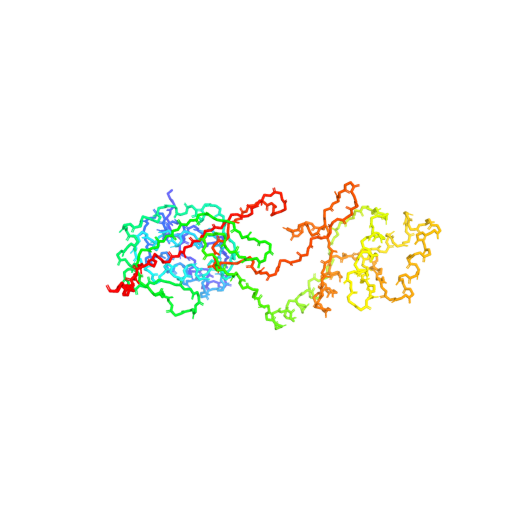 67.38 214 GLN A N 1
ATOM 1665 C CA . GLN A 1 214 ? -12.643 13.960 37.227 1.00 67.38 214 GLN A CA 1
ATOM 1666 C C . GLN A 1 214 ? -14.057 14.570 37.275 1.00 67.38 214 GLN A C 1
ATOM 1668 O O . GLN A 1 214 ? -14.600 14.801 38.353 1.00 67.38 214 GLN A O 1
ATOM 1673 N N . ASN A 1 215 ? -14.681 14.845 36.124 1.00 74.44 215 ASN A N 1
ATOM 1674 C CA . ASN A 1 215 ? -16.086 15.245 36.083 1.00 74.44 215 ASN A CA 1
ATOM 1675 C C . ASN A 1 215 ? -16.976 14.038 36.462 1.00 74.44 215 ASN A C 1
ATOM 1677 O O . ASN A 1 215 ? -16.881 13.013 35.784 1.00 74.44 215 ASN A O 1
ATOM 1681 N N . PRO A 1 216 ? -17.897 14.147 37.444 1.00 76.62 216 PRO A N 1
ATOM 1682 C CA . PRO A 1 216 ? -18.718 13.022 37.912 1.00 76.62 216 PRO A CA 1
ATOM 1683 C C . PRO A 1 216 ? -19.518 12.285 36.827 1.00 76.62 216 PRO A C 1
ATOM 1685 O O . PRO A 1 216 ? -19.833 11.105 36.986 1.00 76.62 216 PRO A O 1
ATOM 1688 N N . ASN A 1 217 ? -19.870 12.952 35.724 1.00 73.44 217 ASN A N 1
ATOM 1689 C CA . ASN A 1 217 ? -20.550 12.308 34.597 1.00 73.44 217 ASN A CA 1
ATOM 1690 C C . ASN A 1 217 ? -19.576 11.503 33.721 1.00 73.44 217 ASN A C 1
ATOM 1692 O O . ASN A 1 217 ? -19.915 10.405 33.279 1.00 73.44 217 ASN A O 1
ATOM 1696 N N . ASN A 1 218 ? -18.358 12.013 33.517 1.00 71.44 218 ASN A N 1
ATOM 1697 C CA . ASN A 1 218 ? -17.309 11.328 32.761 1.00 71.44 218 ASN A CA 1
ATOM 1698 C C . ASN A 1 218 ? -16.743 10.147 33.556 1.00 71.44 218 ASN A C 1
ATOM 1700 O O . ASN A 1 218 ? -16.533 9.081 32.985 1.00 71.44 218 ASN A O 1
ATOM 1704 N N . GLU A 1 219 ? -16.568 10.294 34.871 1.00 76.44 219 GLU A N 1
ATOM 1705 C CA . GLU A 1 219 ? -16.130 9.205 35.744 1.00 76.44 219 GLU A CA 1
ATOM 1706 C C . GLU A 1 219 ? -17.108 8.021 35.680 1.00 76.44 219 GLU A C 1
ATOM 1708 O O . GLU A 1 219 ? -16.698 6.892 35.412 1.00 76.44 219 GLU A O 1
ATOM 1713 N N . LYS A 1 220 ? -18.420 8.271 35.815 1.00 81.56 220 LYS A N 1
ATOM 1714 C CA . LYS A 1 220 ? -19.461 7.236 35.656 1.00 81.56 220 LYS A CA 1
ATOM 1715 C C . LYS A 1 220 ? -19.398 6.547 34.289 1.00 81.56 220 LYS A C 1
ATOM 1717 O O . LYS A 1 220 ? -19.543 5.327 34.220 1.00 81.56 220 LYS A O 1
ATOM 1722 N N . LEU A 1 221 ? -19.165 7.308 33.218 1.00 79.44 221 LEU A N 1
ATOM 1723 C CA . LEU A 1 221 ? -19.035 6.796 31.851 1.00 79.44 221 LEU A CA 1
ATOM 1724 C C . LEU A 1 221 ? -17.808 5.873 31.706 1.00 79.44 221 LEU A C 1
ATOM 1726 O O . LEU A 1 221 ? -17.942 4.737 31.254 1.00 79.44 221 LEU A O 1
ATOM 1730 N N . ILE A 1 222 ? -16.636 6.325 32.166 1.00 81.31 222 ILE A N 1
ATOM 1731 C CA . ILE A 1 222 ? -15.383 5.553 32.176 1.00 81.31 222 ILE A CA 1
ATOM 1732 C C . ILE A 1 222 ? -15.546 4.266 32.993 1.00 81.31 222 ILE A C 1
ATOM 1734 O O . ILE A 1 222 ? -15.160 3.190 32.536 1.00 81.31 222 ILE A O 1
ATOM 1738 N N . GLN A 1 223 ? -16.139 4.348 34.189 1.00 84.00 223 GLN A N 1
ATOM 1739 C CA . GLN A 1 223 ? -16.384 3.179 35.040 1.00 84.00 223 GLN A CA 1
ATOM 1740 C C . GLN A 1 223 ? -17.377 2.205 34.392 1.00 84.00 223 GLN A C 1
ATOM 1742 O O . GLN A 1 223 ? -17.199 0.992 34.505 1.00 84.00 223 GLN A O 1
ATOM 1747 N N . SER A 1 224 ? -18.380 2.704 33.659 1.00 86.06 224 SER A N 1
ATOM 1748 C CA . SER A 1 224 ? -19.290 1.867 32.871 1.00 86.06 224 SER A CA 1
ATOM 1749 C C . SER A 1 224 ? -18.544 1.101 31.776 1.00 86.06 224 SER A C 1
ATOM 1751 O O . SER A 1 224 ? -18.712 -0.112 31.676 1.00 86.06 224 SER A O 1
ATOM 1753 N N . TRP A 1 225 ? -17.685 1.772 30.999 1.00 85.19 225 TRP A N 1
ATOM 1754 C CA . TRP A 1 225 ? -16.866 1.126 29.964 1.00 85.19 225 TRP A CA 1
ATOM 1755 C C . TRP A 1 225 ? -15.860 0.127 30.547 1.00 85.19 225 TRP A C 1
ATOM 1757 O O . TRP A 1 225 ? -15.668 -0.958 30.003 1.00 85.19 225 TRP A O 1
ATOM 1767 N N . LYS A 1 226 ? -15.256 0.446 31.697 1.00 86.06 226 LYS A N 1
ATOM 1768 C CA . LYS A 1 226 ? -14.362 -0.468 32.415 1.00 86.06 226 LYS A CA 1
ATOM 1769 C C . LYS A 1 226 ? -15.106 -1.711 32.918 1.00 86.06 226 LYS A C 1
ATOM 1771 O O . LYS A 1 226 ? -14.607 -2.822 32.770 1.00 86.06 226 LYS A O 1
ATOM 1776 N N . LYS A 1 227 ? -16.314 -1.544 33.473 1.00 88.69 227 LYS A N 1
ATOM 1777 C CA . LYS A 1 227 ? -17.160 -2.648 33.961 1.00 88.69 227 LYS A CA 1
ATOM 1778 C C . LYS A 1 227 ? -17.670 -3.548 32.830 1.00 88.69 227 LYS A C 1
ATOM 1780 O O . LYS A 1 227 ? -17.832 -4.743 33.051 1.00 88.69 227 LYS A O 1
ATOM 1785 N N . SER A 1 228 ? -17.908 -3.003 31.636 1.00 86.62 228 SER A N 1
ATOM 1786 C CA . SER A 1 228 ? -18.300 -3.781 30.453 1.00 86.62 228 SER A CA 1
ATOM 1787 C C . SER A 1 228 ? -17.123 -4.407 29.692 1.00 86.62 228 SER A C 1
ATOM 1789 O O . SER A 1 228 ? -17.348 -5.034 28.660 1.00 86.62 228 SER A O 1
ATOM 1791 N N . GLY A 1 229 ? -15.879 -4.247 30.166 1.00 87.38 229 GLY A N 1
ATOM 1792 C CA . GLY A 1 229 ? -14.677 -4.742 29.480 1.00 87.38 229 GLY A CA 1
ATOM 1793 C C . GLY A 1 229 ? -14.326 -3.978 28.196 1.00 87.38 229 GLY A C 1
ATOM 1794 O O . GLY A 1 229 ? -13.477 -4.423 27.432 1.00 87.38 229 GLY A O 1
ATOM 1795 N N . ALA A 1 230 ? -14.966 -2.831 27.957 1.00 88.19 230 ALA A N 1
ATOM 1796 C CA . ALA A 1 230 ? -14.819 -2.015 26.756 1.00 88.19 230 ALA A CA 1
ATOM 1797 C C . ALA A 1 230 ? -13.762 -0.903 26.889 1.00 88.19 230 ALA A C 1
ATOM 1799 O O . ALA A 1 230 ? -13.605 -0.110 25.966 1.00 88.19 230 ALA A O 1
ATOM 1800 N N . LEU A 1 231 ? -13.044 -0.811 28.015 1.00 88.19 231 LEU A N 1
ATOM 1801 C CA . LEU A 1 231 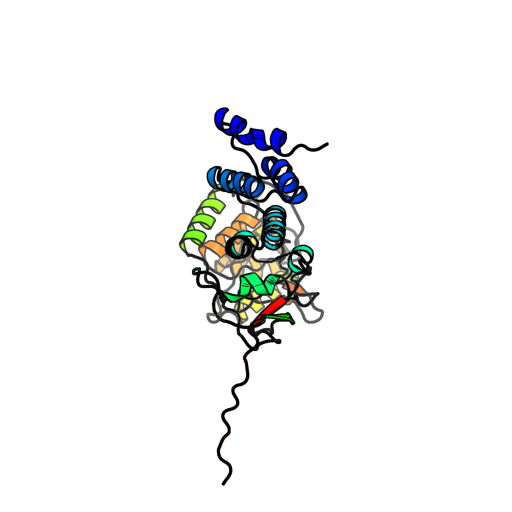? -11.959 0.156 28.206 1.00 88.19 231 LEU A CA 1
ATOM 1802 C C . LEU A 1 231 ? -10.714 -0.497 28.810 1.00 88.19 231 LEU A C 1
ATOM 1804 O O . LEU A 1 231 ? -10.785 -1.125 29.868 1.00 88.19 231 LEU A O 1
ATOM 1808 N N . TYR A 1 232 ? -9.568 -0.269 28.169 1.00 86.12 232 TYR A N 1
ATOM 1809 C CA . TYR A 1 232 ? -8.246 -0.645 28.658 1.00 86.12 232 TYR A CA 1
ATOM 1810 C C . TYR A 1 232 ? -7.412 0.612 28.939 1.00 86.12 232 TYR A C 1
ATOM 1812 O O . TYR A 1 232 ? -7.198 1.445 28.060 1.00 86.12 232 TYR A O 1
ATOM 1820 N N . ALA A 1 233 ? -6.945 0.747 30.181 1.00 85.06 233 ALA A N 1
ATOM 1821 C CA . ALA A 1 233 ? -6.088 1.851 30.606 1.00 85.06 233 ALA A CA 1
ATOM 1822 C C . ALA A 1 233 ? -4.618 1.411 30.544 1.00 85.06 233 ALA A C 1
ATOM 1824 O O . ALA A 1 233 ? -4.217 0.551 31.334 1.00 85.06 233 ALA A O 1
ATOM 1825 N N . THR A 1 234 ? -3.821 1.973 29.631 1.00 82.50 234 THR A N 1
ATOM 1826 C CA . THR A 1 234 ? -2.427 1.535 29.448 1.00 82.50 234 THR A CA 1
ATOM 1827 C C . THR A 1 234 ? -1.551 1.926 30.652 1.00 82.50 234 THR A C 1
ATOM 1829 O O . THR A 1 234 ? -1.812 2.947 31.302 1.00 82.50 234 THR A O 1
ATOM 1832 N N . PRO A 1 235 ? -0.533 1.121 31.018 1.00 78.56 235 PRO A N 1
ATOM 1833 C CA . PRO A 1 235 ? 0.388 1.435 32.109 1.00 78.56 235 PRO A CA 1
ATOM 1834 C C . PRO A 1 235 ? 1.041 2.819 31.992 1.00 78.56 235 PRO A C 1
ATOM 1836 O O . PRO A 1 235 ? 1.273 3.329 30.897 1.00 78.56 235 PRO A O 1
ATOM 1839 N N . VAL A 1 236 ? 1.393 3.410 33.137 1.00 69.44 236 VAL A N 1
ATOM 1840 C CA . VAL A 1 236 ? 2.133 4.682 33.174 1.00 69.44 236 VAL A CA 1
ATOM 1841 C C . VAL A 1 236 ? 3.485 4.496 32.476 1.00 69.44 236 VAL A C 1
ATOM 1843 O O . VAL A 1 236 ? 4.145 3.482 32.696 1.00 69.44 236 VAL A O 1
ATOM 1846 N N . CYS A 1 237 ? 3.879 5.469 31.650 1.00 65.69 237 CYS A N 1
ATOM 1847 C CA . CYS A 1 237 ? 5.088 5.438 30.811 1.00 65.69 237 CYS A CA 1
ATOM 1848 C C . CYS A 1 237 ? 5.073 4.381 29.688 1.00 65.69 237 CYS A C 1
ATOM 1850 O O . CYS A 1 237 ? 6.116 4.108 29.095 1.00 65.69 237 CYS A O 1
ATOM 1852 N N . SER A 1 238 ? 3.915 3.794 29.368 1.00 67.94 238 SER A N 1
ATOM 1853 C CA . SER A 1 238 ? 3.768 2.947 28.181 1.00 67.94 238 SER A CA 1
ATOM 1854 C C . SER A 1 238 ? 3.209 3.742 27.002 1.00 67.94 238 SER A C 1
ATOM 1856 O O . SER A 1 238 ? 2.307 4.560 27.168 1.00 67.94 238 SER A O 1
ATOM 1858 N N . ASN A 1 239 ? 3.759 3.495 25.814 1.00 71.81 239 ASN A N 1
ATOM 1859 C CA . ASN A 1 239 ? 3.269 4.067 24.565 1.00 71.81 239 ASN A CA 1
ATOM 1860 C C . ASN A 1 239 ? 2.008 3.301 24.135 1.00 71.81 239 ASN A C 1
ATOM 1862 O O . ASN A 1 239 ? 2.056 2.083 23.941 1.00 71.81 239 ASN A O 1
ATOM 1866 N N . ASP A 1 240 ? 0.886 4.007 24.040 1.00 72.69 240 ASP A N 1
ATOM 1867 C CA . ASP A 1 240 ? -0.441 3.473 23.746 1.00 72.69 240 ASP A CA 1
ATOM 1868 C C . ASP A 1 240 ? -0.608 2.990 22.298 1.00 72.69 240 ASP A C 1
ATOM 1870 O O . ASP A 1 240 ? -1.425 2.093 22.067 1.00 72.69 240 ASP A O 1
ATOM 1874 N N . ASN A 1 241 ? 0.231 3.448 21.361 1.00 77.56 241 ASN A N 1
ATOM 1875 C CA . ASN A 1 241 ? 0.164 3.048 19.952 1.00 77.56 241 ASN A CA 1
ATOM 1876 C C . ASN A 1 241 ? 0.344 1.543 19.750 1.00 77.56 241 ASN A C 1
ATOM 1878 O O . ASN A 1 241 ? -0.391 0.922 18.981 1.00 77.56 241 ASN A O 1
ATOM 1882 N N . TRP A 1 242 ? 1.232 0.912 20.518 1.00 75.44 242 TRP A N 1
ATOM 1883 C CA . TRP A 1 242 ? 1.400 -0.542 20.476 1.00 75.44 242 TRP A CA 1
ATOM 1884 C C . TRP A 1 242 ? 0.155 -1.300 20.941 1.00 75.44 242 TRP A C 1
ATOM 1886 O O . TRP A 1 242 ? -0.129 -2.372 20.416 1.00 75.44 242 TRP A O 1
ATOM 1896 N N . TYR A 1 243 ? -0.605 -0.754 21.895 1.00 81.00 243 TYR A N 1
ATOM 1897 C CA . TYR A 1 243 ? -1.783 -1.423 22.447 1.00 81.00 243 TYR A CA 1
ATOM 1898 C C . TYR A 1 243 ? -2.944 -1.403 21.458 1.00 81.00 243 TYR A C 1
ATOM 1900 O O . TYR A 1 243 ? -3.585 -2.438 21.276 1.00 81.00 243 TYR A O 1
ATOM 1908 N N . TRP A 1 244 ? -3.214 -0.266 20.801 1.00 83.50 244 TRP A N 1
ATOM 1909 C CA . TRP A 1 244 ? -4.297 -0.203 19.814 1.00 83.50 244 TRP A CA 1
ATOM 1910 C C . TRP A 1 244 ? -3.938 -0.872 18.486 1.00 83.50 244 TRP A C 1
ATOM 1912 O O . TRP A 1 244 ? -4.805 -1.534 17.916 1.00 83.50 244 TRP A O 1
ATOM 1922 N N . LEU A 1 245 ? -2.669 -0.838 18.055 1.00 79.00 245 LEU A N 1
ATOM 1923 C CA . LEU A 1 245 ? -2.197 -1.672 16.941 1.00 79.00 245 LEU A CA 1
ATOM 1924 C C . LEU A 1 245 ? -2.365 -3.163 17.257 1.00 79.00 245 LEU A C 1
ATOM 1926 O O . LEU A 1 245 ? -2.967 -3.895 16.474 1.00 79.00 245 LEU A O 1
ATOM 1930 N N . TYR A 1 246 ? -1.887 -3.612 18.423 1.00 79.31 246 TYR A N 1
ATOM 1931 C CA . TYR A 1 246 ? -1.972 -5.018 18.817 1.00 79.31 246 TYR A CA 1
ATOM 1932 C C . TYR A 1 246 ? -3.424 -5.480 18.932 1.00 79.31 246 TYR A C 1
ATOM 1934 O O . TYR A 1 246 ? -3.775 -6.538 18.417 1.00 79.31 246 TYR A O 1
ATOM 1942 N N . ALA A 1 247 ? -4.284 -4.676 19.563 1.00 84.38 247 ALA A N 1
ATOM 1943 C CA . ALA A 1 247 ? -5.696 -4.997 19.702 1.00 84.38 247 ALA A CA 1
ATOM 1944 C C . ALA A 1 247 ? -6.406 -5.097 18.343 1.00 84.38 247 ALA A C 1
ATOM 1946 O O . ALA A 1 247 ? -7.146 -6.058 18.139 1.00 84.38 247 ALA A O 1
ATOM 1947 N N . ALA A 1 248 ? -6.164 -4.165 17.415 1.00 86.19 248 ALA A N 1
ATOM 1948 C CA . ALA A 1 248 ? -6.790 -4.183 16.093 1.00 86.19 248 ALA A CA 1
ATOM 1949 C C . ALA A 1 248 ? -6.359 -5.400 15.258 1.00 86.19 248 ALA A C 1
ATOM 1951 O O . ALA A 1 248 ? -7.211 -6.108 14.721 1.00 86.19 248 ALA A O 1
ATOM 1952 N N . VAL A 1 249 ? -5.052 -5.690 15.216 1.00 81.38 249 VAL A N 1
ATOM 1953 C CA . VAL A 1 249 ? -4.492 -6.837 14.481 1.00 81.38 249 VAL A CA 1
ATOM 1954 C C . VAL A 1 249 ? -4.954 -8.160 15.098 1.00 81.38 249 VAL A C 1
ATOM 1956 O O . VAL A 1 249 ? -5.494 -9.012 14.399 1.00 81.38 249 VAL A O 1
ATOM 1959 N N . ASN A 1 250 ? -4.811 -8.331 16.416 1.00 79.88 250 ASN A N 1
ATOM 1960 C CA . ASN A 1 250 ? -5.147 -9.585 17.097 1.00 79.88 250 ASN A CA 1
ATOM 1961 C C . ASN A 1 250 ? -6.661 -9.863 17.137 1.00 79.88 250 ASN A C 1
ATOM 1963 O O . ASN A 1 250 ? -7.073 -11.020 17.166 1.00 79.88 250 ASN A O 1
ATOM 1967 N N . CYS A 1 251 ? -7.505 -8.826 17.147 1.00 82.19 251 CYS A N 1
ATOM 1968 C CA . CYS A 1 251 ? -8.960 -8.992 17.048 1.00 82.19 251 CYS A CA 1
ATOM 1969 C C . CYS A 1 251 ? -9.471 -9.020 15.597 1.00 82.19 251 CYS A C 1
ATOM 1971 O O . CYS A 1 251 ? -10.679 -9.178 15.412 1.00 82.19 251 CYS A O 1
ATOM 1973 N N . ASN A 1 252 ? -8.586 -8.839 14.606 1.00 79.81 252 ASN A N 1
ATOM 1974 C CA . ASN A 1 252 ? -8.896 -8.660 13.186 1.00 79.81 252 ASN A CA 1
ATOM 1975 C C . ASN A 1 252 ? -10.098 -7.719 12.963 1.00 79.81 252 ASN A C 1
ATOM 1977 O O . ASN A 1 252 ? -11.140 -8.115 12.435 1.00 79.81 252 ASN A O 1
ATOM 1981 N N . CYS A 1 253 ? -9.995 -6.492 13.482 1.00 83.56 253 CYS A N 1
ATOM 1982 C CA . CYS A 1 253 ? -11.112 -5.552 13.545 1.00 83.56 253 CYS A CA 1
ATOM 1983 C C . CYS A 1 253 ? -10.749 -4.140 13.064 1.00 83.56 253 CYS A C 1
ATOM 1985 O O . CYS A 1 253 ? -9.587 -3.804 12.848 1.00 83.56 253 CYS A O 1
ATOM 1987 N N . LEU A 1 254 ? -11.776 -3.299 12.898 1.00 83.94 254 LEU A N 1
ATOM 1988 C CA . LEU A 1 254 ? -11.606 -1.894 12.532 1.00 83.94 254 LEU A CA 1
ATOM 1989 C C . LEU A 1 254 ? -10.829 -1.142 13.621 1.00 83.94 254 LEU A C 1
ATOM 1991 O O . LEU A 1 254 ? -11.254 -1.095 14.777 1.00 83.94 254 LEU A O 1
ATOM 1995 N N . LEU A 1 255 ? -9.738 -0.495 13.219 1.00 83.94 255 LEU A N 1
ATOM 1996 C CA . LEU A 1 255 ? -9.026 0.493 14.018 1.00 83.94 255 LEU A CA 1
ATOM 1997 C C . LEU A 1 255 ? -9.620 1.879 13.748 1.00 83.94 255 LEU A C 1
ATOM 1999 O O . LEU A 1 255 ? -9.807 2.245 12.594 1.00 83.94 255 LEU A O 1
ATOM 2003 N N . VAL A 1 256 ? -9.873 2.664 14.796 1.00 79.56 256 VAL A N 1
ATOM 2004 C CA . VAL A 1 256 ? -10.247 4.081 14.672 1.00 79.56 256 VAL A CA 1
ATOM 2005 C C . VAL A 1 256 ? -9.218 4.911 15.421 1.00 79.56 256 VAL A C 1
ATOM 2007 O O . VAL A 1 256 ? -9.136 4.844 16.645 1.00 79.56 256 VAL A O 1
ATOM 2010 N N . THR A 1 257 ? -8.436 5.684 14.674 1.00 74.62 257 THR A N 1
ATOM 2011 C CA . THR A 1 257 ? -7.428 6.611 15.193 1.00 74.62 257 THR A CA 1
ATOM 2012 C C . THR A 1 257 ? -7.464 7.915 14.396 1.00 74.62 257 THR A C 1
ATOM 2014 O O . THR A 1 257 ? -8.008 7.958 13.294 1.00 74.62 257 THR A O 1
ATOM 2017 N N . ASN A 1 258 ? -6.911 8.975 14.981 1.00 59.94 258 ASN A N 1
ATOM 2018 C CA . ASN A 1 258 ? -6.624 10.249 14.317 1.00 59.94 258 ASN A CA 1
ATOM 2019 C C . ASN A 1 258 ? -5.130 10.613 14.458 1.00 59.94 258 ASN A C 1
ATOM 2021 O O . ASN A 1 258 ? -4.762 11.780 14.374 1.00 59.94 258 ASN A O 1
ATOM 2025 N N . ASP A 1 259 ? -4.293 9.616 14.756 1.00 62.88 259 ASP A N 1
ATOM 2026 C CA . ASP A 1 259 ? -2.833 9.714 14.714 1.00 62.88 259 ASP A CA 1
ATOM 2027 C C . ASP A 1 259 ? -2.361 9.672 13.248 1.00 62.88 259 ASP A C 1
ATOM 2029 O O . ASP A 1 259 ? -2.949 8.964 12.426 1.00 62.88 259 ASP A O 1
ATOM 2033 N N . GLU A 1 260 ? -1.308 10.417 12.909 1.00 56.28 260 GLU A N 1
ATOM 2034 C CA . GLU A 1 260 ? -0.839 10.639 11.533 1.00 56.28 260 GLU A CA 1
ATOM 2035 C C . GLU A 1 260 ? -0.022 9.453 10.986 1.00 56.28 260 GLU A C 1
ATOM 2037 O O . GLU A 1 260 ? 1.085 9.590 10.465 1.00 56.28 260 GLU A O 1
ATOM 2042 N N . MET A 1 261 ? -0.612 8.256 11.014 1.00 53.56 261 MET A N 1
ATOM 2043 C CA . MET A 1 261 ? -0.116 7.086 10.276 1.00 53.56 261 MET A CA 1
ATOM 2044 C C . MET A 1 261 ? -0.661 7.034 8.830 1.00 53.56 261 MET A C 1
ATOM 2046 O O . MET A 1 261 ? -0.795 5.960 8.250 1.00 53.56 261 MET A O 1
ATOM 2050 N N . ARG A 1 262 ? -0.879 8.230 8.254 1.00 49.97 262 ARG A N 1
ATOM 2051 C CA . ARG A 1 262 ? -1.129 8.588 6.839 1.00 49.97 262 ARG A CA 1
ATOM 2052 C C . ARG A 1 262 ? -2.514 8.414 6.194 1.00 49.97 262 ARG A C 1
ATOM 2054 O O . ARG A 1 262 ? -2.601 8.714 5.014 1.00 49.97 262 ARG A O 1
ATOM 2061 N N . ASP A 1 263 ? -3.585 8.092 6.920 1.00 45.28 263 ASP A N 1
ATOM 2062 C CA . ASP A 1 263 ? -4.962 8.229 6.392 1.00 45.28 263 ASP A CA 1
ATOM 2063 C C . ASP A 1 263 ? -5.932 8.741 7.480 1.00 45.28 263 ASP A C 1
ATOM 2065 O O . ASP A 1 263 ? -6.046 8.152 8.560 1.00 45.28 263 ASP A O 1
ATOM 2069 N N . HIS A 1 264 ? -6.657 9.837 7.218 1.00 50.91 264 HIS A N 1
ATOM 2070 C CA . HIS A 1 264 ? -7.519 10.505 8.207 1.00 50.91 264 HIS A CA 1
ATOM 2071 C C . HIS A 1 264 ? -8.910 9.852 8.339 1.00 50.91 264 HIS A C 1
ATOM 2073 O O . HIS A 1 264 ? -9.922 10.388 7.895 1.00 50.91 264 HIS A O 1
ATOM 2079 N N . LEU A 1 265 ? -9.008 8.708 9.024 1.00 53.97 265 LEU A N 1
ATOM 2080 C CA . LEU A 1 265 ? -10.267 7.945 9.170 1.00 53.97 265 LEU A CA 1
ATOM 2081 C C . LEU A 1 265 ? -11.425 8.693 9.895 1.00 53.97 265 LEU A C 1
ATOM 2083 O O . LEU A 1 265 ? -12.564 8.216 9.931 1.00 53.97 265 LEU A O 1
ATOM 2087 N N . LEU A 1 266 ? -11.161 9.861 10.491 1.00 50.06 266 LEU A N 1
ATOM 2088 C CA . LEU A 1 266 ? -12.117 10.652 11.270 1.00 50.06 266 LEU A CA 1
ATOM 2089 C C . LEU A 1 266 ? -12.034 12.146 10.914 1.00 50.06 266 LEU A C 1
ATOM 2091 O O . LEU A 1 266 ? -11.086 12.824 11.295 1.00 50.06 266 LEU A O 1
ATOM 2095 N N . THR A 1 267 ? -13.081 12.706 10.299 1.00 56.06 267 THR A N 1
ATOM 2096 C CA . THR A 1 267 ? -13.183 14.163 10.070 1.00 56.06 267 THR A CA 1
ATOM 2097 C C . THR A 1 267 ? -14.241 14.793 10.977 1.00 56.06 267 THR A C 1
ATOM 2099 O O . THR A 1 267 ? -15.370 14.307 11.095 1.00 56.06 267 THR A O 1
ATOM 2102 N N . MET A 1 268 ? -13.914 15.924 11.604 1.00 52.81 268 MET A N 1
ATOM 2103 C CA . MET A 1 268 ? -14.847 16.675 12.449 1.00 52.81 268 MET A CA 1
ATOM 2104 C C . MET A 1 268 ? -15.608 17.732 11.642 1.00 52.81 268 MET A C 1
ATOM 2106 O O . MET A 1 268 ? -15.022 18.684 11.136 1.00 52.81 268 MET A O 1
ATOM 2110 N N . THR A 1 269 ? -16.936 17.612 11.570 1.00 55.81 269 THR A N 1
ATOM 2111 C CA . THR A 1 269 ? -17.798 18.592 10.883 1.00 55.81 269 THR A CA 1
ATOM 2112 C C . THR A 1 269 ? -18.657 19.384 11.870 1.00 55.81 269 THR A C 1
ATOM 2114 O O . THR A 1 269 ? -18.885 18.959 13.004 1.00 55.81 269 THR A O 1
ATOM 2117 N N . ARG A 1 270 ? -19.263 20.492 11.413 1.00 51.69 270 ARG A N 1
ATOM 2118 C CA . ARG A 1 270 ? -20.280 21.243 12.187 1.00 51.69 270 ARG A CA 1
ATOM 2119 C C . ARG A 1 270 ? -21.522 20.412 12.563 1.00 51.69 270 ARG A C 1
ATOM 2121 O O . ARG A 1 270 ? -22.322 20.870 13.370 1.00 51.69 270 ARG A O 1
ATOM 2128 N N . ARG A 1 271 ? -21.703 19.217 11.981 1.00 55.28 271 ARG A N 1
ATOM 2129 C CA . ARG A 1 271 ? -22.794 18.269 12.282 1.00 55.28 271 ARG A CA 1
ATOM 2130 C C . ARG A 1 271 ? -22.348 17.089 13.164 1.00 55.28 271 ARG A C 1
ATOM 2132 O O . ARG A 1 271 ? -23.160 16.212 13.438 1.00 55.28 271 ARG A O 1
ATOM 2139 N N . GLY A 1 272 ? -21.088 17.062 13.609 1.00 51.19 272 GLY A N 1
ATOM 2140 C CA . GLY A 1 272 ? -20.500 15.989 14.418 1.00 51.19 272 GLY A CA 1
ATOM 2141 C C . GLY A 1 272 ? -19.377 15.215 13.705 1.00 51.19 272 GLY A C 1
ATOM 2142 O O . GLY A 1 272 ? -18.998 15.572 12.583 1.00 51.19 272 GLY A O 1
ATOM 2143 N N . PRO A 1 273 ? -18.831 14.167 14.354 1.00 61.31 273 PRO A N 1
ATOM 2144 C CA . PRO A 1 273 ? -17.772 13.329 13.791 1.00 61.31 273 PRO A CA 1
ATOM 2145 C C . PRO A 1 273 ? -18.289 12.510 12.607 1.00 61.31 273 PRO A C 1
ATOM 2147 O O . PRO A 1 273 ? -19.289 11.798 12.740 1.00 61.31 273 PRO A O 1
ATOM 2150 N N . VAL A 1 274 ? -17.599 12.576 11.471 1.00 64.50 274 VAL A N 1
ATOM 2151 C CA . VAL A 1 274 ? -17.800 11.699 10.311 1.00 64.50 274 VAL A CA 1
ATOM 2152 C C . VAL A 1 274 ? -16.737 10.608 10.363 1.00 64.50 274 VAL A C 1
ATOM 2154 O O . VAL A 1 274 ? -15.548 10.903 10.423 1.00 64.50 274 VAL A O 1
ATOM 2157 N N . LEU A 1 275 ? -17.191 9.355 10.387 1.00 67.56 275 LEU A N 1
ATOM 2158 C CA . LEU A 1 275 ? -16.334 8.180 10.268 1.00 67.56 275 LEU A CA 1
ATOM 2159 C C . LEU A 1 275 ? -16.247 7.825 8.790 1.00 67.56 275 LEU A C 1
ATOM 2161 O O . LEU A 1 275 ? -17.280 7.512 8.190 1.00 67.56 275 LEU A O 1
ATOM 2165 N N . HIS A 1 276 ? -15.042 7.859 8.237 1.00 71.94 276 HIS A N 1
ATOM 2166 C CA . HIS A 1 276 ? -14.778 7.307 6.916 1.00 71.94 276 HIS A CA 1
ATOM 2167 C C . HIS A 1 276 ? -14.569 5.804 7.074 1.00 71.94 276 HIS A C 1
ATOM 2169 O O . HIS A 1 276 ? -13.861 5.358 7.974 1.00 71.94 276 HIS A O 1
ATOM 2175 N N . MET A 1 277 ? -15.253 5.004 6.263 1.00 75.56 277 MET A N 1
ATOM 2176 C CA . MET A 1 277 ? -15.094 3.550 6.298 1.00 75.56 277 MET A CA 1
ATOM 2177 C C . MET A 1 277 ? -13.988 3.140 5.319 1.00 75.56 277 MET A C 1
ATOM 2179 O O . MET A 1 277 ? -13.856 3.787 4.279 1.00 75.56 277 MET A O 1
ATOM 2183 N N . PRO A 1 278 ? -13.227 2.062 5.591 1.00 74.62 278 PRO A N 1
ATOM 2184 C CA . PRO A 1 278 ? -12.297 1.509 4.612 1.00 74.62 278 PRO A CA 1
ATOM 2185 C C . PRO A 1 278 ? -12.997 1.222 3.279 1.00 74.62 278 PRO A C 1
ATOM 2187 O O . PRO A 1 278 ? -14.123 0.717 3.259 1.00 74.62 278 PRO A O 1
ATOM 2190 N N . LEU A 1 279 ? -12.324 1.549 2.176 1.00 78.38 279 LEU A N 1
ATOM 2191 C CA . LEU A 1 279 ? -12.874 1.415 0.828 1.00 78.38 279 LEU A CA 1
ATOM 2192 C C . LEU A 1 279 ? -13.205 -0.054 0.494 1.00 78.38 279 LEU A C 1
ATOM 2194 O O . LEU A 1 279 ? -12.471 -0.958 0.898 1.00 78.38 279 LEU A O 1
ATOM 2198 N N . PRO A 1 280 ? -14.259 -0.323 -0.302 1.00 79.38 280 PRO A N 1
ATOM 2199 C CA . PRO A 1 280 ? -14.651 -1.682 -0.689 1.00 79.38 280 PRO A CA 1
ATOM 2200 C C . PRO A 1 280 ? -13.749 -2.302 -1.780 1.00 79.38 280 PRO A C 1
ATOM 2202 O O . PRO A 1 280 ? -14.103 -3.323 -2.372 1.00 79.38 280 PRO A O 1
ATOM 2205 N N . TYR A 1 281 ? -12.605 -1.679 -2.072 1.00 79.38 281 TYR A N 1
ATOM 2206 C CA . TYR A 1 281 ? -11.612 -2.075 -3.068 1.00 79.38 281 TYR A CA 1
ATOM 2207 C C . TYR A 1 281 ? -10.206 -1.688 -2.590 1.00 79.38 281 TYR A C 1
ATOM 2209 O O . TYR A 1 281 ? -10.042 -0.790 -1.766 1.00 79.38 281 TYR A O 1
ATOM 2217 N N . SER A 1 282 ? -9.168 -2.335 -3.123 1.00 75.69 282 SER A N 1
ATOM 2218 C CA . SER A 1 282 ? -7.787 -2.026 -2.739 1.00 75.69 282 SER A CA 1
ATOM 2219 C C . SER A 1 282 ? -7.155 -0.977 -3.652 1.00 75.69 282 SER A C 1
ATOM 2221 O O . SER A 1 282 ? -7.074 -1.178 -4.865 1.00 75.69 282 SER A O 1
ATOM 2223 N N . ILE A 1 283 ? -6.607 0.094 -3.065 1.00 78.75 283 ILE A N 1
ATOM 2224 C CA . ILE A 1 283 ? -5.735 1.041 -3.774 1.00 78.75 283 ILE A CA 1
ATOM 2225 C C . ILE A 1 283 ? -4.365 0.383 -3.994 1.00 78.75 283 ILE A C 1
ATOM 2227 O O . ILE A 1 283 ? -3.512 0.325 -3.107 1.00 78.75 283 ILE A O 1
ATOM 2231 N N . VAL A 1 284 ? -4.200 -0.205 -5.176 1.00 76.62 284 VAL A N 1
ATOM 2232 C CA . VAL A 1 284 ? -3.003 -0.920 -5.633 1.00 76.62 284 VAL A CA 1
ATOM 2233 C C . VAL A 1 284 ? -3.045 -1.016 -7.157 1.00 76.62 284 VAL A C 1
ATOM 2235 O O . VAL A 1 284 ? -4.136 -1.025 -7.727 1.00 76.62 284 VAL A O 1
ATOM 2238 N N . ILE A 1 285 ? -1.886 -1.131 -7.816 1.00 70.12 285 ILE A N 1
ATOM 2239 C CA . ILE A 1 285 ? -1.801 -1.245 -9.280 1.00 70.12 285 ILE A CA 1
ATOM 2240 C C . ILE A 1 285 ? -2.659 -2.420 -9.807 1.00 70.12 285 ILE A C 1
ATOM 2242 O O . ILE A 1 285 ? -2.290 -3.593 -9.731 1.00 70.12 285 ILE A O 1
ATOM 2246 N N . GLN A 1 286 ? -3.828 -2.068 -10.336 1.00 69.31 286 GLN A N 1
ATOM 2247 C CA . GLN A 1 286 ? -4.785 -2.866 -11.112 1.00 69.31 286 GLN A CA 1
ATOM 2248 C C . GLN A 1 286 ? -5.184 -2.000 -12.317 1.00 69.31 286 GLN A C 1
ATOM 2250 O O . GLN A 1 286 ? -4.885 -2.317 -13.464 1.00 69.31 286 GLN A O 1
ATOM 2255 N N . HIS A 1 287 ? -5.749 -0.833 -12.004 1.00 73.69 287 HIS A N 1
ATOM 2256 C CA . HIS A 1 287 ? -5.460 0.440 -12.670 1.00 73.69 287 HIS A CA 1
ATOM 2257 C C . HIS A 1 287 ? -4.315 1.117 -11.895 1.00 73.69 287 HIS A C 1
AT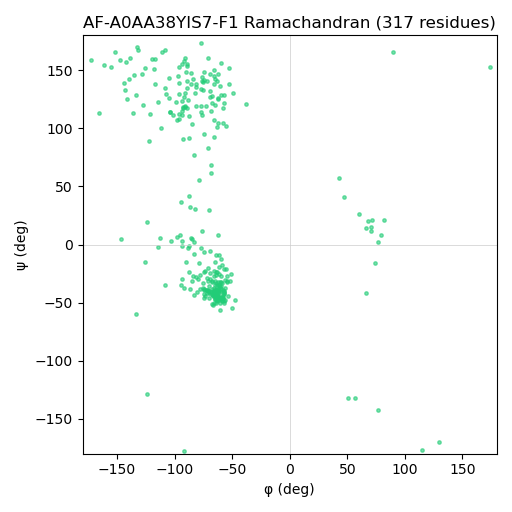OM 2259 O O . HIS A 1 287 ? -4.093 0.735 -10.750 1.00 73.69 287 HIS A O 1
ATOM 2265 N N . VAL A 1 288 ? -3.573 2.075 -12.457 1.00 78.12 288 VAL A N 1
ATOM 2266 C CA . VAL A 1 288 ? -2.437 2.697 -11.735 1.00 78.12 288 VAL A CA 1
ATOM 2267 C C . VAL A 1 288 ? -2.946 3.885 -10.900 1.00 78.12 288 VAL A C 1
ATOM 2269 O O . VAL A 1 288 ? -3.348 4.868 -11.519 1.00 78.12 288 VAL A O 1
ATOM 2272 N N . PRO A 1 289 ? -2.966 3.840 -9.552 1.00 82.69 289 PRO A N 1
ATOM 2273 C CA . PRO A 1 289 ? -3.307 5.005 -8.735 1.00 82.69 289 PRO A CA 1
ATOM 2274 C C . PRO A 1 289 ? -2.097 5.928 -8.587 1.00 82.69 289 PRO A C 1
ATOM 2276 O O . PRO A 1 289 ? -0.998 5.451 -8.282 1.00 82.69 289 PRO A O 1
ATOM 2279 N N . THR A 1 290 ? -2.303 7.236 -8.739 1.00 79.81 290 THR A N 1
ATOM 2280 C CA . THR A 1 290 ? -1.272 8.227 -8.409 1.00 79.81 290 THR A CA 1
ATOM 2281 C C . THR A 1 290 ? -1.373 8.656 -6.944 1.00 79.81 290 THR A C 1
ATOM 2283 O O . THR A 1 290 ? -2.425 8.526 -6.309 1.00 79.81 290 THR A O 1
ATOM 2286 N N . VAL A 1 291 ? -0.257 9.091 -6.358 1.00 77.00 291 VAL A N 1
ATOM 2287 C CA . VAL A 1 291 ? -0.187 9.599 -4.980 1.00 77.00 291 VAL A CA 1
ATOM 2288 C C . VAL A 1 291 ? -0.561 11.082 -4.972 1.00 77.00 291 VAL A C 1
ATOM 2290 O O . VAL A 1 291 ? 0.248 11.932 -5.342 1.00 77.00 291 VAL A O 1
ATOM 2293 N N . THR A 1 292 ? -1.778 11.388 -4.522 1.00 60.41 292 THR A N 1
ATOM 2294 C CA . THR A 1 292 ? -2.343 12.745 -4.466 1.00 60.41 292 THR A CA 1
ATOM 2295 C C . THR A 1 292 ? -2.762 13.108 -3.041 1.00 60.41 292 THR A C 1
ATOM 2297 O O . THR A 1 292 ? -3.909 12.892 -2.669 1.00 60.41 292 THR A O 1
ATOM 2300 N N . GLY A 1 293 ? -1.841 13.675 -2.254 1.00 62.91 293 GLY A N 1
ATOM 2301 C CA . GLY A 1 293 ? -2.154 14.313 -0.965 1.00 62.91 293 GLY A CA 1
ATOM 2302 C C . GLY A 1 293 ? -3.002 13.465 -0.006 1.00 62.91 293 GLY A C 1
ATOM 2303 O O . GLY A 1 293 ? -2.682 12.303 0.237 1.00 62.91 293 GLY A O 1
ATOM 2304 N N . ASP A 1 294 ? -4.053 14.084 0.541 1.00 63.16 294 ASP A N 1
ATOM 2305 C CA . ASP A 1 294 ? -5.145 13.418 1.257 1.00 63.16 294 ASP A CA 1
ATOM 2306 C C . ASP A 1 294 ? -6.295 13.125 0.274 1.00 63.16 294 ASP A C 1
ATOM 2308 O O . ASP A 1 294 ? -6.838 14.040 -0.358 1.00 63.16 294 ASP A O 1
ATOM 2312 N N . ASP A 1 295 ? -6.693 11.853 0.176 1.00 67.00 295 ASP A N 1
ATOM 2313 C CA . ASP A 1 295 ? -7.802 11.383 -0.669 1.00 67.00 295 ASP A CA 1
ATOM 2314 C C . ASP A 1 295 ? -9.157 12.007 -0.290 1.00 67.00 295 ASP A C 1
ATOM 2316 O O . ASP A 1 295 ? -10.092 11.992 -1.094 1.00 67.00 295 ASP A O 1
ATOM 2320 N N . LEU A 1 296 ? -9.286 12.543 0.929 1.00 64.25 296 LEU A N 1
ATOM 2321 C CA . LEU A 1 296 ? -10.499 13.205 1.411 1.00 64.25 296 LEU A CA 1
ATOM 2322 C C . LEU A 1 296 ? -10.617 14.661 0.947 1.00 64.25 296 LEU A C 1
ATOM 2324 O O . LEU A 1 296 ? -11.734 15.172 0.829 1.00 64.25 296 LEU A O 1
ATOM 2328 N N . GLU A 1 297 ? -9.490 15.334 0.697 1.00 64.69 297 GLU A N 1
ATOM 2329 C CA . GLU A 1 297 ? -9.461 16.714 0.198 1.00 64.69 297 GLU A CA 1
ATOM 2330 C C . GLU A 1 297 ? -9.357 16.770 -1.332 1.00 64.69 297 GLU A C 1
ATOM 2332 O O . GLU A 1 297 ? -9.955 17.649 -1.960 1.00 64.69 297 GLU A O 1
ATOM 2337 N N . THR A 1 298 ? -8.631 15.828 -1.944 1.00 69.19 298 THR A N 1
ATOM 2338 C CA . THR A 1 298 ? -8.405 15.777 -3.396 1.00 69.19 298 THR A CA 1
ATOM 2339 C C . THR A 1 298 ? -8.768 14.413 -3.991 1.00 69.19 298 THR A C 1
ATOM 2341 O O . THR A 1 298 ? -8.134 13.422 -3.634 1.00 69.19 298 THR A O 1
ATOM 2344 N N . PRO A 1 299 ? -9.726 14.332 -4.942 1.00 74.56 299 PRO A N 1
ATOM 2345 C CA . PRO A 1 299 ? -10.076 13.080 -5.612 1.00 74.56 299 PRO A CA 1
ATOM 2346 C C . PRO A 1 299 ? -8.876 12.436 -6.314 1.00 74.56 299 PRO A C 1
ATOM 2348 O O . PRO A 1 299 ? -8.305 12.996 -7.260 1.00 74.56 299 PRO A O 1
ATOM 2351 N N . ARG A 1 300 ? -8.512 11.233 -5.856 1.00 83.50 300 ARG A N 1
ATOM 2352 C CA . ARG A 1 300 ? -7.353 10.493 -6.359 1.00 83.50 300 ARG A CA 1
ATOM 2353 C C . ARG A 1 300 ? -7.460 10.199 -7.848 1.00 83.50 300 ARG A C 1
ATOM 2355 O O . ARG A 1 300 ? -8.429 9.590 -8.304 1.00 83.50 300 ARG A O 1
ATOM 2362 N N . GLN A 1 301 ? -6.409 10.546 -8.584 1.00 84.75 301 GLN A N 1
ATOM 2363 C CA . GLN A 1 301 ? -6.305 10.279 -10.014 1.00 84.75 301 GLN A CA 1
ATOM 2364 C C . GLN A 1 301 ? -5.749 8.874 -10.294 1.00 84.75 301 GLN A C 1
ATOM 2366 O O . GLN A 1 301 ? -4.942 8.316 -9.547 1.00 84.75 301 GLN A O 1
ATOM 2371 N N . TRP A 1 302 ? -6.202 8.282 -11.398 1.00 85.31 302 TRP A N 1
ATOM 2372 C CA . TRP A 1 302 ? -5.814 6.943 -11.837 1.00 85.31 302 TRP A CA 1
ATOM 2373 C C . TRP A 1 302 ? -5.517 6.918 -13.334 1.00 85.31 302 TRP A C 1
ATOM 2375 O O . TRP A 1 302 ? -6.218 7.549 -14.124 1.00 85.31 302 TRP A O 1
ATOM 2385 N N . LEU A 1 303 ? -4.552 6.105 -13.765 1.00 80.38 303 LEU A N 1
ATOM 2386 C CA . LEU A 1 303 ? -4.379 5.764 -15.178 1.00 80.38 303 LEU A CA 1
ATOM 2387 C C . LEU A 1 303 ? -5.145 4.481 -15.515 1.00 80.38 303 LEU A C 1
ATOM 2389 O O . LEU A 1 303 ? -4.850 3.389 -15.017 1.00 80.38 303 LEU A O 1
ATOM 2393 N N . CYS A 1 304 ? -6.108 4.612 -16.426 1.00 80.69 304 CYS A N 1
ATOM 2394 C CA . CYS A 1 304 ? -6.801 3.503 -17.064 1.00 80.69 304 CYS A CA 1
ATOM 2395 C C . CYS A 1 304 ? -6.157 3.187 -18.414 1.00 80.69 304 CYS A C 1
ATOM 2397 O O . CYS A 1 304 ? -6.322 3.936 -19.379 1.00 80.69 304 CYS A O 1
ATOM 2399 N N . ALA A 1 305 ? -5.452 2.056 -18.491 1.00 76.94 305 ALA A N 1
ATOM 2400 C CA . ALA A 1 305 ? -4.938 1.497 -19.735 1.00 76.94 305 ALA A CA 1
ATOM 2401 C C . ALA A 1 305 ? -5.842 0.344 -20.199 1.00 76.94 305 ALA A C 1
ATOM 2403 O O . ALA A 1 305 ? -5.882 -0.717 -19.583 1.00 76.94 305 ALA A O 1
ATOM 2404 N N . THR A 1 306 ? -6.563 0.527 -21.307 1.00 75.38 306 THR A N 1
ATOM 2405 C CA . THR A 1 306 ? -7.437 -0.507 -21.898 1.00 75.38 306 THR A CA 1
ATOM 2406 C C . THR A 1 306 ? -7.109 -0.764 -23.363 1.00 75.38 306 THR A C 1
ATOM 2408 O O . THR A 1 306 ? -6.614 0.107 -24.079 1.00 75.38 306 THR A O 1
ATOM 2411 N N . ARG A 1 307 ? -7.366 -1.979 -23.858 1.00 71.06 307 ARG A N 1
ATOM 2412 C CA . ARG A 1 307 ? -7.215 -2.278 -25.290 1.00 71.06 307 ARG A CA 1
ATOM 2413 C C . ARG A 1 307 ? -8.379 -1.686 -26.082 1.00 71.06 307 ARG A C 1
ATOM 2415 O O . ARG A 1 307 ? -9.543 -1.898 -25.751 1.00 71.06 307 ARG A O 1
ATOM 2422 N N . THR A 1 308 ? -8.065 -1.009 -27.184 1.00 67.38 308 THR A N 1
ATOM 2423 C CA . THR A 1 308 ? -9.069 -0.552 -28.158 1.00 67.38 308 THR A CA 1
ATOM 2424 C C . THR A 1 308 ? -9.785 -1.749 -28.795 1.00 67.38 308 THR A C 1
ATOM 2426 O O . THR A 1 308 ? -9.258 -2.402 -29.697 1.00 67.38 308 THR A O 1
ATOM 2429 N N . ARG A 1 309 ? -11.006 -2.054 -28.331 1.00 58.72 309 ARG A N 1
ATOM 2430 C CA . ARG A 1 309 ? -11.858 -3.078 -28.954 1.00 58.72 309 ARG A CA 1
ATOM 2431 C C . ARG A 1 309 ? -12.232 -2.612 -30.365 1.00 58.72 309 ARG A C 1
ATOM 2433 O O . ARG A 1 309 ? -12.869 -1.574 -30.530 1.00 58.72 309 ARG A O 1
ATOM 2440 N N . LYS A 1 310 ? -11.860 -3.379 -31.397 1.00 47.09 310 LYS A N 1
ATOM 2441 C CA . LYS A 1 310 ? -12.451 -3.204 -32.730 1.00 47.09 310 LYS A CA 1
ATOM 2442 C C . LYS A 1 310 ? -13.910 -3.646 -32.649 1.00 47.09 310 LYS A C 1
ATOM 2444 O O . LYS A 1 310 ? -14.173 -4.826 -32.439 1.00 47.09 310 LYS A O 1
ATOM 2449 N N . ASN A 1 311 ? -14.841 -2.715 -32.844 1.00 38.16 311 ASN A N 1
ATOM 2450 C CA . ASN A 1 311 ? -16.253 -3.042 -33.009 1.00 38.16 311 ASN A CA 1
ATOM 2451 C C . ASN A 1 311 ? -16.449 -3.828 -34.312 1.00 38.16 311 ASN A C 1
ATOM 2453 O O . ASN A 1 311 ? -16.687 -3.242 -35.368 1.00 38.16 311 ASN A O 1
ATOM 2457 N N . HIS A 1 312 ? -16.404 -5.158 -34.235 1.00 36.28 312 HIS A N 1
ATOM 2458 C CA . HIS A 1 312 ? -17.057 -6.002 -35.227 1.00 36.28 312 HIS A CA 1
ATOM 2459 C C . HIS A 1 312 ? -18.570 -5.880 -35.026 1.00 36.28 312 HIS A C 1
ATOM 2461 O O . HIS A 1 312 ? -19.198 -6.699 -34.361 1.00 36.28 312 HIS A O 1
ATOM 2467 N N . ARG A 1 313 ? -19.155 -4.817 -35.595 1.00 32.50 313 ARG A N 1
ATOM 2468 C CA . ARG A 1 313 ? -20.594 -4.777 -35.849 1.00 32.50 313 ARG A CA 1
ATOM 2469 C C . ARG A 1 313 ? -20.898 -5.913 -36.822 1.00 32.50 313 ARG A C 1
ATOM 2471 O O . ARG A 1 313 ? -20.589 -5.796 -38.006 1.00 32.50 313 ARG A O 1
ATOM 2478 N N . HIS A 1 314 ? -21.479 -7.002 -36.326 1.00 29.20 314 HIS A N 1
ATOM 2479 C CA . HIS A 1 314 ? -22.232 -7.898 -37.194 1.00 29.20 314 HIS A CA 1
ATOM 2480 C C . HIS A 1 314 ? -23.331 -7.063 -37.868 1.00 29.20 314 HIS A C 1
ATOM 2482 O O . HIS A 1 314 ? -24.052 -6.362 -37.151 1.00 29.20 314 HIS A O 1
ATOM 2488 N N . PRO A 1 315 ? -23.475 -7.099 -39.203 1.00 32.75 315 PRO A N 1
ATOM 2489 C CA . PRO A 1 315 ? -24.679 -6.589 -39.830 1.00 32.75 315 PRO A CA 1
ATOM 2490 C C . PRO A 1 315 ? -25.830 -7.499 -39.393 1.00 32.75 315 PRO A C 1
ATOM 2492 O O . PRO A 1 315 ? -25.908 -8.658 -39.797 1.00 32.75 315 PRO A O 1
ATOM 2495 N N . GLN A 1 316 ? -26.688 -6.992 -38.510 1.00 34.19 316 GLN A N 1
ATOM 2496 C CA . GLN A 1 316 ? -27.998 -7.594 -38.303 1.00 34.19 316 GLN A CA 1
ATOM 2497 C C . GLN A 1 316 ? -28.796 -7.408 -39.595 1.00 34.19 316 GLN A C 1
ATOM 2499 O O . GLN A 1 316 ? -28.710 -6.352 -40.224 1.00 34.19 316 GLN A O 1
ATOM 2504 N N . HIS A 1 317 ? -29.517 -8.454 -39.997 1.00 35.03 317 HIS A N 1
ATOM 2505 C CA . HIS A 1 317 ? -30.409 -8.424 -41.151 1.00 35.03 317 HIS A CA 1
ATOM 2506 C C . HIS A 1 317 ? -31.333 -7.200 -41.092 1.00 35.03 317 HIS A C 1
ATOM 2508 O O . HIS A 1 317 ? -31.986 -6.973 -40.073 1.00 35.03 317 HIS A O 1
ATOM 2514 N N . LEU A 1 318 ? -31.409 -6.462 -42.200 1.00 35.78 318 LEU A N 1
ATOM 2515 C CA . LEU A 1 318 ? -32.663 -5.833 -42.600 1.00 35.78 318 LEU A CA 1
ATOM 2516 C C . LEU A 1 318 ? -33.410 -6.799 -43.531 1.00 35.78 318 LEU A C 1
ATOM 2518 O O . LEU A 1 318 ? -32.802 -7.716 -44.092 1.00 35.78 318 LEU A O 1
ATOM 2522 N N . GLU A 1 319 ? -34.719 -6.581 -43.592 1.00 33.25 319 GLU A N 1
ATOM 2523 C CA . GLU A 1 319 ? -35.747 -7.366 -44.289 1.00 33.25 319 GLU A CA 1
ATOM 2524 C C . GLU A 1 319 ? -35.535 -7.462 -45.812 1.00 33.25 319 GLU A C 1
ATOM 2526 O O . GLU A 1 319 ? -35.076 -6.464 -46.417 1.00 33.25 319 GLU A O 1
#

Radius of gyration: 25.92 Å; Cα contacts (8 Å, |Δi|>4): 379; chains: 1; bounding box: 70×37×82 Å

Foldseek 3Di:
DQDLVVLPPCVVCVVVVHQDEQVSLVSNLLNCLVVLNLVSNVVSVVVCVVSVYQDDQVSLLSNLLSCLVVLPQVSVVVSLVSCQVHVQAAAVVSVPVVPPVQVSNVVSCQVFDDFDDPPGGHDHAGKDKDKFFADLQQATPVPRDRFAADDDDLVVLVVVLVVLVVVQDADDDDDDDDPPQVVVVQVVVLVVDPVSDGAQAEEAQCNCVHDPCPPPVNVVVSVVCVVSVRYDHDDPRGDRVSVQVNCCSVVVHDRDDCPPPPARQWDQDPVGIDGHDPGNHDSGVSFHWHDDHYCVVDRTMTMDIDHDDDPPPDPDDDD

Organism: Vitis rotundifolia (NCBI:txid103349)

Sequence (319 aa):
MEDPEMAFNLKQLKSCGIPPKLRSYGPPLFGFCKKGDADRAYEVDAHMVESGVVAEEPELCALLGLSVEWRQVDWVYEMMHRLRASVRQVSESTAEVENWDVGKVREGVFKGGGCWHGQGWLGKGKWKVVRTEMDEAGVCQSCGEKLVCIDIDPRETENFASSLTKLACPREVKADFVQFQLNSVVNRLHQISPSKRLPLVILHRSCVTGGPAQNPNNEKLIQSWKKSGALYATPVCSNDNWYWLYAAVNCNCLLVTNDEMRDHLLTMTRRGPVLHMPLPYSIVIQHVPTVTGDDLETPRQWLCATRTRKNHRHPQHLE